Protein 2I6D (pdb70)

Radius of gyration: 20.04 Å; Cα contacts (8 Å, |Δi|>4): 460; chains: 1; bounding box: 50×53×46 Å

Secondary structure (DSSP, 8-state):
---HHHHHHHHHTTSHHHHHHHTEEE--SHHHHH--TTS-B--EEE---TTSPPPTT---EEE-TT--GGGT--SSS-----EEEPP--PPP---SEEEEEES---HHHHHHHHHHHHHHT--EEEE-TT---TTSHHHHHT--GGGT-EEEE-S-HHHHHHHHHHTT--EEEEEEEEEETTTS----TTS-EEEEEEBTTTBS-HHHHTT-SEEEE----SS------HHHHHHHHHHHHHHT-

InterPro domains:
  IPR001537 tRNA/rRNA methyltransferase, SpoU type [PF00588] (101-247)
  IPR029026 tRNA (guanine-N1-)-methyltransferase, N-terminal [G3DSA:3.40.1280.10] (94-254)
  IPR029028 Alpha/beta knot methyltransferases [SSF75217] (99-253)
  IPR029064 Ribosomal protein eL30-like superfamily [G3DSA:3.30.1330.30] (1-93)
  IPR029064 Ribosomal protein eL30-like superfamily [SSF55315] (5-91)
  IPR051259 Ribosomal RNA Methyltransferase [PTHR43191] (10-252)
  IPR053888 MRM3-like, substrate binding domain [PF22435] (5-86)

Structure (mmCIF, N/CA/C/O backbone):
data_2I6D
#
_entry.id   2I6D
#
_cell.length_a   41.921
_cell.length_b   107.119
_cell.length_c   120.352
_cell.angle_alpha   90.00
_cell.angle_beta   90.00
_cell.angle_gamma   90.00
#
_symmetry.space_group_name_H-M   'C 2 2 21'
#
loop_
_entity.id
_entity.type
_entity.pdbx_description
1 polymer 'RNA methyltransferase, TrmH family'
2 non-polymer 'ACETIC ACID'
3 water water
#
loop_
_atom_site.group_PDB
_atom_site.id
_atom_site.type_symbol
_atom_site.label_atom_id
_atom_site.label_alt_id
_atom_site.label_comp_id
_atom_site.label_asym_id
_atom_site.label_entity_id
_atom_site.label_seq_id
_atom_site.pdbx_PDB_ins_code
_atom_site.Cartn_x
_atom_site.Cartn_y
_atom_site.Cartn_z
_atom_site.occupancy
_atom_site.B_iso_or_equiv
_atom_site.auth_seq_id
_atom_site.auth_comp_id
_atom_site.auth_asym_id
_atom_site.auth_atom_id
_atom_site.pdbx_PDB_model_num
ATOM 1 N N . ALA A 1 3 ? -5.053 32.900 51.715 1.00 50.36 0 ALA A N 1
ATOM 2 C CA . ALA A 1 3 ? -5.373 33.874 50.624 1.00 50.33 0 ALA A CA 1
ATOM 3 C C . ALA A 1 3 ? -4.156 34.703 50.192 1.00 50.34 0 ALA A C 1
ATOM 4 O O . ALA A 1 3 ? -4.091 35.156 49.040 1.00 51.03 0 ALA A O 1
ATOM 14 N N . LEU A 1 5 ? 0.272 34.551 50.997 1.00 41.22 2 LEU A N 1
ATOM 15 C CA . LEU A 1 5 ? 1.491 34.178 51.718 1.00 37.51 2 LEU A CA 1
ATOM 16 C C . LEU A 1 5 ? 2.129 35.400 52.363 1.00 35.95 2 LEU A C 1
ATOM 17 O O . LEU A 1 5 ? 2.224 36.441 51.733 1.00 35.03 2 LEU A O 1
ATOM 22 N N . SER A 1 6 ? 2.601 35.264 53.594 1.00 33.78 3 SER A N 1
ATOM 23 C CA . SER A 1 6 ? 3.293 36.372 54.253 1.00 32.42 3 SER A CA 1
ATOM 24 C C . SER A 1 6 ? 4.678 36.527 53.644 1.00 31.51 3 SER A C 1
ATOM 25 O O . SER A 1 6 ? 5.163 35.631 52.957 1.00 30.71 3 SER A O 1
ATOM 28 N N . ALA A 1 7 ? 5.315 37.661 53.905 1.00 30.60 4 ALA A N 1
ATOM 29 C CA . ALA A 1 7 ? 6.679 37.888 53.440 1.00 30.40 4 ALA A CA 1
ATOM 30 C C . ALA A 1 7 ? 7.622 36.829 54.003 1.00 30.41 4 ALA A C 1
ATOM 31 O O . ALA A 1 7 ? 8.506 36.354 53.303 1.00 30.29 4 ALA A O 1
ATOM 33 N N . ASN A 1 8 ? 7.423 36.461 55.270 1.00 30.45 5 ASN A N 1
ATOM 34 C CA . ASN A 1 8 ? 8.225 35.407 55.884 1.00 31.34 5 ASN A CA 1
ATOM 35 C C . ASN A 1 8 ? 8.067 34.058 55.184 1.00 30.59 5 ASN A C 1
ATOM 36 O O . ASN A 1 8 ? 9.038 33.344 54.958 1.00 31.36 5 ASN A O 1
ATOM 41 N N . GLN A 1 9 ? 6.842 33.717 54.813 1.00 30.22 6 GLN A N 1
ATOM 42 C CA . GLN A 1 9 ? 6.593 32.440 54.160 1.00 29.49 6 GLN A CA 1
ATOM 43 C C . GLN A 1 9 ? 7.268 32.366 52.794 1.00 28.48 6 GLN A C 1
ATOM 44 O O . GLN A 1 9 ? 7.875 31.359 52.441 1.00 27.51 6 GLN A O 1
ATOM 50 N N . ILE A 1 10 ? 7.175 33.455 52.037 1.00 27.98 7 ILE A N 1
ATOM 51 C CA . ILE A 1 10 ? 7.819 33.556 50.735 1.00 27.66 7 ILE A CA 1
ATOM 52 C C . ILE A 1 10 ? 9.348 33.442 50.876 1.00 27.12 7 ILE A C 1
ATOM 53 O O . ILE A 1 10 ? 9.989 32.694 50.155 1.00 27.09 7 ILE A O 1
ATOM 58 N N . LYS A 1 11 ? 9.918 34.156 51.836 1.00 27.97 8 LYS A N 1
ATOM 59 C CA . LYS A 1 11 ? 11.352 34.074 52.103 1.00 28.59 8 LYS A CA 1
ATOM 60 C C . LYS A 1 11 ? 11.771 32.634 52.445 1.00 28.23 8 LYS A C 1
ATOM 61 O O . LYS A 1 11 ? 12.723 32.086 51.870 1.00 27.76 8 LYS A O 1
ATOM 67 N N . PHE A 1 12 ? 11.021 32.004 53.343 1.00 28.13 9 PHE A N 1
ATOM 68 C CA . PHE A 1 12 ? 11.262 30.611 53.704 1.00 27.70 9 PHE A CA 1
ATOM 69 C C . PHE A 1 12 ? 11.220 29.668 52.497 1.00 28.15 9 PHE A C 1
ATOM 70 O O . PHE A 1 12 ? 12.167 28.913 52.273 1.00 27.55 9 PHE A O 1
ATOM 78 N N . LEU A 1 13 ? 10.119 29.708 51.739 1.00 27.05 10 LEU A N 1
ATOM 79 C CA . LEU A 1 13 ? 9.973 28.895 50.528 1.00 28.26 10 LEU A CA 1
ATOM 80 C C . LEU A 1 13 ? 11.144 29.084 49.544 1.00 28.30 10 LEU A C 1
ATOM 81 O O . LEU A 1 13 ? 11.699 28.099 48.999 1.00 28.14 10 LEU A O 1
ATOM 86 N N . ARG A 1 14 ? 11.522 30.337 49.317 1.00 27.85 11 ARG A N 1
ATOM 87 C CA . ARG A 1 14 ? 12.605 30.639 48.348 1.00 27.80 11 ARG A CA 1
ATOM 88 C C . ARG A 1 14 ? 13.974 30.150 48.834 1.00 27.21 11 ARG A C 1
ATOM 89 O O . ARG A 1 14 ? 14.810 29.763 48.040 1.00 26.35 11 ARG A O 1
ATOM 97 N N . SER A 1 15 ? 14.185 30.162 50.150 1.00 27.16 12 SER A N 1
ATOM 98 C CA . SER A 1 15 ? 15.469 29.792 50.735 1.00 26.78 12 SER A CA 1
ATOM 99 C C . SER A 1 15 ? 15.798 28.317 50.470 1.00 26.76 12 SER A C 1
ATOM 100 O O . SER A 1 15 ? 16.970 27.938 50.443 1.00 25.93 12 SER A O 1
ATOM 103 N N . LEU A 1 16 ? 14.778 27.486 50.242 1.00 26.92 13 LEU A N 1
ATOM 104 C CA . LEU A 1 16 ? 15.016 26.037 50.163 1.00 27.25 13 LEU A CA 1
ATOM 105 C C . LEU A 1 16 ? 15.671 25.581 48.853 1.00 27.78 13 LEU A C 1
ATOM 106 O O . LEU A 1 16 ? 16.086 24.414 48.716 1.00 28.12 13 LEU A O 1
ATOM 111 N N . ARG A 1 17 ? 15.790 26.497 47.903 1.00 28.20 14 ARG A N 1
ATOM 112 C CA . ARG A 1 17 ? 16.578 26.223 46.717 1.00 28.72 14 ARG A CA 1
ATOM 113 C C . ARG A 1 17 ? 18.105 26.179 47.007 1.00 29.45 14 ARG A C 1
ATOM 114 O O . ARG A 1 17 ? 18.883 25.735 46.157 1.00 29.72 14 ARG A O 1
ATOM 122 N N . GLU A 1 18 ? 18.514 26.645 48.189 1.00 29.00 15 GLU A N 1
ATOM 123 C CA . GLU A 1 18 ? 19.925 26.626 48.593 1.00 30.49 15 GLU A CA 1
ATOM 124 C C . GLU A 1 18 ? 20.176 25.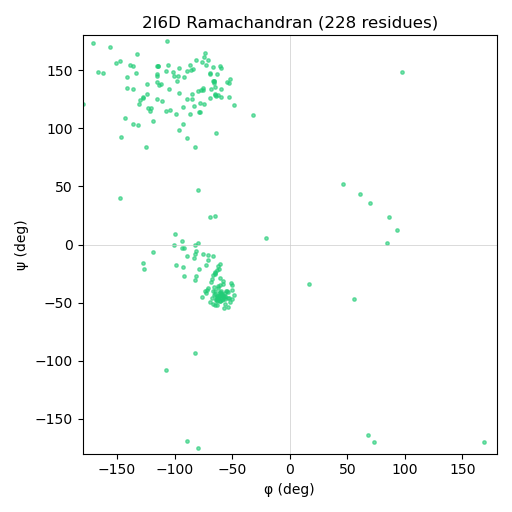523 49.606 1.00 29.95 15 GLU A C 1
ATOM 125 O O . GLU A 1 18 ? 19.427 25.395 50.585 1.00 30.41 15 GLU A O 1
ATOM 131 N N . ARG A 1 19 ? 21.242 24.752 49.403 1.00 29.64 16 ARG A N 1
ATOM 132 C CA . ARG A 1 19 ? 21.585 23.669 50.326 1.00 29.35 16 ARG A CA 1
ATOM 133 C C . ARG A 1 19 ? 21.726 24.172 51.774 1.00 28.90 16 ARG A C 1
ATOM 134 O O . ARG A 1 19 ? 21.304 23.505 52.729 1.00 28.63 16 ARG A O 1
ATOM 142 N N . LYS A 1 20 ? 22.326 25.350 51.916 1.00 28.20 17 LYS A N 1
ATOM 143 C CA . LYS A 1 20 ? 22.542 25.973 53.217 1.00 27.78 17 LYS A CA 1
ATOM 144 C C . LYS A 1 20 ? 21.245 26.005 54.026 1.00 27.65 17 LYS A C 1
ATOM 145 O O . LYS A 1 20 ? 21.229 25.642 55.210 1.00 27.13 17 LYS A O 1
ATOM 151 N N . TYR A 1 21 ? 20.158 26.423 53.382 1.00 27.00 18 TYR A N 1
ATOM 152 C CA . TYR A 1 21 ? 18.894 26.569 54.073 1.00 27.47 18 TYR A CA 1
ATOM 153 C C . TYR A 1 21 ? 18.112 25.271 54.224 1.00 27.99 18 TYR A C 1
ATOM 154 O O . TYR A 1 21 ? 17.403 25.096 55.222 1.00 27.75 18 TYR A O 1
ATOM 163 N N . ARG A 1 22 ? 18.272 24.348 53.274 1.00 27.98 19 ARG A N 1
ATOM 164 C CA . ARG A 1 22 ? 17.688 23.018 53.429 1.00 29.02 19 ARG A CA 1
ATOM 165 C C . ARG A 1 22 ? 18.258 22.377 54.679 1.00 30.15 19 ARG A C 1
ATOM 166 O O . ARG A 1 22 ? 17.511 21.784 55.449 1.00 30.90 19 ARG A O 1
ATOM 174 N N . LEU A 1 23 ? 19.567 22.547 54.893 1.00 30.17 20 LEU A N 1
ATOM 175 C CA . LEU A 1 23 ? 20.246 21.998 56.060 1.00 31.09 20 LEU A CA 1
ATOM 176 C C . LEU A 1 23 ? 19.800 22.675 57.350 1.00 31.18 20 LEU A C 1
ATOM 177 O O . LEU A 1 23 ? 19.520 21.999 58.345 1.00 31.37 20 LEU A O 1
ATOM 182 N N . ARG A 1 24 ? 19.731 24.004 57.330 1.00 30.54 21 ARG A N 1
ATOM 183 C CA . ARG A 1 24 ? 19.402 24.766 58.537 1.00 30.57 21 ARG A CA 1
ATOM 184 C C . ARG A 1 24 ? 17.962 24.485 58.971 1.00 30.45 21 ARG A C 1
ATOM 185 O O . ARG A 1 24 ? 17.672 24.351 60.172 1.00 29.29 21 ARG A O 1
ATOM 193 N N . GLU A 1 25 ? 17.080 24.393 57.973 1.00 29.40 22 GLU A N 1
ATOM 194 C CA . GLU A 1 25 ? 15.656 24.161 58.195 1.00 30.36 22 GLU A CA 1
ATOM 195 C C . GLU A 1 25 ? 15.291 22.688 58.250 1.00 30.01 22 GLU A C 1
ATOM 196 O O . GLU A 1 25 ? 14.153 22.347 58.591 1.00 30.52 22 GLU A O 1
ATOM 202 N N . GLN A 1 26 ? 16.245 21.823 57.897 1.00 29.76 23 GLN A N 1
ATOM 203 C CA . GLN A 1 26 ? 15.992 20.390 57.743 1.00 29.70 23 GLN A CA 1
ATOM 204 C C . GLN A 1 26 ? 14.721 20.199 56.926 1.00 29.85 23 GLN A C 1
ATOM 205 O O . GLN A 1 26 ? 13.795 19.497 57.343 1.00 29.76 23 GLN A O 1
ATOM 211 N N . ALA A 1 27 ? 14.683 20.855 55.764 1.00 29.33 24 ALA A N 1
ATOM 212 C CA . ALA A 1 27 ? 13.500 20.852 54.911 1.00 29.22 24 ALA A CA 1
ATOM 213 C C . ALA A 1 27 ? 13.868 20.917 53.419 1.00 28.98 24 ALA A C 1
ATOM 214 O O . ALA A 1 27 ? 14.960 21.361 53.051 1.00 28.26 24 ALA A O 1
ATOM 216 N N . PHE A 1 28 ? 12.954 20.477 52.562 1.00 28.74 25 PHE A N 1
ATOM 217 C CA . PHE A 1 28 ? 13.153 20.623 51.120 1.00 28.28 25 PHE A CA 1
ATOM 218 C C . PHE A 1 28 ? 11.796 20.737 50.466 1.00 28.62 25 PHE A C 1
ATOM 219 O O . PHE A 1 28 ? 10.781 20.272 51.029 1.00 29.53 25 PHE A O 1
ATOM 227 N N . ALA A 1 29 ? 11.753 21.352 49.287 1.00 27.85 26 ALA A N 1
ATOM 228 C CA . ALA A 1 29 ? 10.500 21.552 48.593 1.00 28.32 26 ALA A CA 1
ATOM 229 C C . ALA A 1 29 ? 10.348 20.602 47.397 1.00 28.89 26 ALA A C 1
ATOM 230 O O . ALA A 1 29 ? 11.339 20.163 46.771 1.00 29.42 26 ALA A O 1
ATOM 232 N N . VAL A 1 30 ? 9.096 20.347 47.067 1.00 28.44 27 VAL A N 1
ATOM 233 C CA . VAL A 1 30 ? 8.678 19.519 45.935 1.00 27.73 27 VAL A CA 1
ATOM 234 C C . VAL A 1 30 ? 7.537 20.256 45.262 1.00 28.14 27 VAL A C 1
ATOM 235 O O . VAL A 1 30 ? 6.609 20.765 45.945 1.00 29.29 27 VAL A O 1
ATOM 239 N N . GLU A 1 31 ? 7.602 20.331 43.941 1.00 27.42 28 GLU A N 1
ATOM 240 C CA . GLU A 1 31 ? 6.602 21.058 43.155 1.00 27.67 28 GLU A CA 1
ATOM 241 C C . GLU A 1 31 ? 5.764 20.183 42.225 1.00 26.92 28 GLU A C 1
ATOM 242 O O . GLU A 1 31 ? 6.251 19.237 41.582 1.00 26.47 28 GLU A O 1
ATOM 248 N N . GLY A 1 32 ? 4.482 20.512 42.178 1.00 26.17 29 GLY A N 1
ATOM 249 C CA . GLY A 1 32 ? 3.578 19.932 41.213 1.00 25.34 29 GLY A CA 1
ATOM 250 C C . GLY A 1 32 ? 2.777 18.774 41.770 1.00 25.77 29 GLY A C 1
ATOM 251 O O . GLY A 1 32 ? 3.255 18.061 42.627 1.00 26.05 29 GLY A O 1
ATOM 252 N N . PRO A 1 33 ? 1.547 18.580 41.276 1.00 25.71 30 PRO A N 1
ATOM 253 C CA . PRO A 1 33 ? 0.678 17.544 41.835 1.00 26.14 30 PRO A CA 1
ATOM 254 C C . PRO A 1 33 ? 1.223 16.118 41.748 1.00 26.67 30 PRO A C 1
ATOM 255 O O . PRO A 1 33 ? 0.926 15.311 42.620 1.00 26.40 30 PRO A O 1
ATOM 259 N N . LYS A 1 34 ? 1.949 15.792 40.682 1.00 27.00 31 LYS A N 1
ATOM 260 C CA . LYS A 1 34 ? 2.374 14.398 40.476 1.00 27.56 31 LYS A CA 1
ATOM 261 C C . LYS A 1 34 ? 3.372 14.003 41.572 1.00 26.63 31 LYS A C 1
ATOM 262 O O . LYS A 1 34 ? 3.206 12.986 42.267 1.00 26.42 31 LYS A O 1
ATOM 268 N N . LEU A 1 35 ? 4.393 14.834 41.752 1.00 25.78 32 LEU A N 1
ATOM 269 C CA . LEU A 1 35 ? 5.419 14.536 42.696 1.00 26.40 32 LEU A CA 1
ATOM 270 C C . LEU A 1 35 ? 4.929 14.724 44.128 1.00 26.38 32 LEU A C 1
ATOM 271 O O . LEU A 1 35 ? 5.246 13.899 44.985 1.00 26.34 32 LEU A O 1
ATOM 276 N N . VAL A 1 36 ? 4.146 15.772 44.385 1.00 27.06 33 VAL A N 1
ATOM 277 C CA . VAL A 1 36 ? 3.668 16.015 45.745 1.00 27.05 33 VAL A CA 1
ATOM 278 C C . VAL A 1 36 ? 2.754 14.867 46.173 1.00 27.88 33 VAL A C 1
ATOM 279 O O . VAL A 1 36 ? 2.938 14.302 47.255 1.00 27.12 33 VAL A O 1
ATOM 283 N N . GLY A 1 37 ? 1.812 14.491 45.303 1.00 27.81 34 GLY A N 1
ATOM 284 C CA . GLY A 1 37 ? 0.887 13.385 45.574 1.00 28.77 34 GLY A CA 1
ATOM 285 C C . GLY A 1 37 ? 1.617 12.091 45.884 1.00 29.42 34 GLY A C 1
ATOM 286 O O . GLY A 1 37 ? 1.328 11.402 46.869 1.00 30.01 34 GLY A O 1
ATOM 287 N N . GLU A 1 38 ? 2.611 11.763 45.079 1.00 29.47 35 GLU A N 1
ATOM 288 C CA . GLU A 1 38 ? 3.323 10.534 45.336 1.00 30.02 35 GLU A CA 1
ATOM 289 C C . GLU A 1 38 ? 4.180 10.523 46.590 1.00 29.96 35 GLU A C 1
ATOM 290 O O . GLU A 1 38 ? 4.344 9.456 47.212 1.00 29.85 35 GLU A O 1
ATOM 312 N N . LEU A 1 40 ? 3.802 12.548 49.440 1.00 28.20 37 LEU A N 1
ATOM 313 C CA . LEU A 1 40 ? 3.076 12.824 50.705 1.00 29.32 37 LEU A CA 1
ATOM 314 C C . LEU A 1 40 ? 3.034 11.669 51.714 1.00 28.78 37 LEU A C 1
ATOM 315 O O . LEU A 1 40 ? 3.241 11.892 52.903 1.00 29.26 37 LEU A O 1
ATOM 320 N N . PRO A 1 41 ? 2.711 10.440 51.262 1.00 29.21 38 PRO A N 1
ATOM 321 C CA . PRO A 1 41 ? 2.651 9.326 52.223 1.00 29.34 38 PRO A CA 1
ATOM 322 C C . PRO A 1 41 ? 3.993 8.943 52.838 1.00 29.86 38 PRO A C 1
ATOM 323 O O . PRO A 1 41 ? 4.033 8.138 53.785 1.00 31.13 38 PRO A O 1
ATOM 327 N N . PHE A 1 42 ? 5.089 9.479 52.320 1.00 29.64 39 PHE A N 1
ATOM 328 C CA . PHE A 1 42 ? 6.419 8.976 52.717 1.00 29.53 39 PHE A CA 1
ATOM 329 C C . PHE A 1 42 ? 7.328 10.003 53.402 1.00 29.94 39 PHE A C 1
ATOM 330 O O . PHE A 1 42 ? 8.450 9.677 53.835 1.00 29.67 39 PHE A O 1
ATOM 338 N N . TYR A 1 43 ? 6.870 11.242 53.447 1.00 29.39 40 TYR A N 1
ATOM 339 C CA . TYR A 1 43 ? 7.643 12.364 53.972 1.00 29.89 40 TYR A CA 1
ATOM 340 C C . TYR A 1 43 ? 6.730 13.176 54.835 1.00 29.94 40 TYR A C 1
ATOM 341 O O . TYR A 1 43 ? 5.522 13.165 54.631 1.00 29.82 40 TYR A O 1
ATOM 350 N N . ARG A 1 44 ? 7.323 13.867 55.801 1.00 29.48 41 ARG A N 1
ATOM 351 C CA . ARG A 1 44 ? 6.568 14.655 56.751 1.00 30.38 41 ARG A CA 1
ATOM 352 C C . ARG A 1 44 ? 6.352 16.027 56.145 1.00 29.76 41 ARG A C 1
ATOM 353 O O . ARG A 1 44 ? 7.296 16.791 55.998 1.00 30.10 41 ARG A O 1
ATOM 361 N N . CYS A 1 45 ? 5.106 16.346 55.827 1.00 29.49 42 CYS A N 1
ATOM 362 C CA . CYS A 1 45 ? 4.796 17.634 55.214 1.00 30.05 42 CYS A CA 1
ATOM 363 C C . CYS A 1 45 ? 4.614 18.748 56.272 1.00 30.51 42 CYS A C 1
ATOM 364 O O . CYS A 1 45 ? 3.822 18.606 57.204 1.00 30.24 42 CYS A O 1
ATOM 367 N N . ARG A 1 46 ? 5.374 19.830 56.105 1.00 30.76 43 ARG A N 1
ATOM 368 C CA A ARG A 1 46 ? 5.418 21.006 56.978 0.50 32.26 43 ARG A CA 1
ATOM 369 C CA B ARG A 1 46 ? 5.291 20.970 57.028 0.50 31.37 43 ARG A CA 1
ATOM 370 C C . ARG A 1 46 ? 4.475 22.105 56.457 1.00 32.11 43 ARG A C 1
ATOM 371 O O . ARG A 1 46 ? 3.868 22.860 57.215 1.00 31.85 43 ARG A O 1
ATOM 394 N N . LEU A 1 48 ? 2.045 23.241 52.703 1.00 30.30 45 LEU A N 1
ATOM 395 C CA . LEU A 1 48 ? 1.477 22.889 51.400 1.00 28.79 45 LEU A CA 1
ATOM 396 C C . LEU A 1 48 ? 0.761 24.124 50.876 1.00 28.63 45 LEU A C 1
ATOM 397 O O . LEU A 1 48 ? -0.141 24.646 51.514 1.00 28.22 45 LEU A O 1
ATOM 402 N N . VAL A 1 49 ? 1.185 24.598 49.715 1.00 28.59 46 VAL A N 1
ATOM 403 C CA . VAL A 1 49 ? 0.712 25.877 49.170 1.00 29.47 46 VAL A CA 1
ATOM 404 C C . VAL A 1 49 ? 0.227 25.573 47.756 1.00 29.21 46 VAL A C 1
ATOM 405 O O . VAL A 1 49 ? 0.952 24.952 46.967 1.00 28.43 46 VAL A O 1
ATOM 409 N N . GLY A 1 50 ? -1.004 25.941 47.446 1.00 28.44 47 GLY A N 1
ATOM 410 C CA . GLY A 1 50 ? -1.496 25.665 46.113 1.00 28.04 47 GLY A CA 1
ATOM 411 C C . GLY A 1 50 ? -2.821 26.336 45.851 1.00 28.11 47 GLY A C 1
ATOM 412 O O . GLY A 1 50 ? -3.420 26.912 46.748 1.00 27.85 47 GLY A O 1
ATOM 413 N N . THR A 1 51 ? -3.284 26.241 44.611 1.00 27.20 48 THR A N 1
ATOM 414 C CA . THR A 1 51 ? -4.614 26.707 44.272 1.00 27.09 48 THR A CA 1
ATOM 415 C C . THR A 1 51 ? -5.616 25.689 44.786 1.00 27.45 48 THR A C 1
ATOM 416 O O . THR A 1 51 ? -5.272 24.515 44.970 1.00 27.80 48 THR A O 1
ATOM 420 N N . ALA A 1 52 ? -6.855 26.137 45.007 1.00 27.19 49 ALA A N 1
ATOM 421 C CA . ALA A 1 52 ? -7.937 25.265 45.477 1.00 26.94 49 ALA A CA 1
ATOM 422 C C . ALA A 1 52 ? -8.039 23.966 44.679 1.00 27.54 49 ALA A C 1
ATOM 423 O O . ALA A 1 52 ? -8.206 22.886 45.268 1.00 27.14 49 ALA A O 1
ATOM 425 N N . ALA A 1 53 ? -7.931 24.059 43.350 1.00 27.70 50 ALA A N 1
ATOM 426 C CA . ALA A 1 53 ? -8.080 22.875 42.481 1.00 28.54 50 ALA A CA 1
ATOM 427 C C . ALA A 1 53 ? -6.962 21.858 42.737 1.00 28.69 50 ALA A C 1
ATOM 428 O O . ALA A 1 53 ? -7.184 20.648 42.661 1.00 28.31 50 ALA A O 1
ATOM 438 N N . LEU A 1 55 ? -5.218 21.690 45.771 1.00 28.46 52 LEU A N 1
ATOM 439 C CA . LEU A 1 55 ? -5.316 21.202 47.149 1.00 28.57 52 LEU A CA 1
ATOM 440 C C . LEU A 1 55 ? -6.426 20.151 47.341 1.00 28.81 52 LEU A C 1
ATOM 441 O O . LEU A 1 55 ? -6.296 19.233 48.151 1.00 28.90 52 LEU A O 1
ATOM 446 N N . ARG A 1 56 ? -7.519 20.289 46.606 1.00 28.79 53 ARG A N 1
ATOM 447 C CA . ARG A 1 56 ? -8.623 19.354 46.764 1.00 29.06 53 ARG A CA 1
ATOM 448 C C . ARG A 1 56 ? -8.233 17.927 46.336 1.00 29.27 53 ARG A C 1
ATOM 449 O O . ARG A 1 56 ? -8.804 16.942 46.828 1.00 27.36 53 ARG A O 1
ATOM 457 N N . ALA A 1 57 ? -7.243 17.833 45.441 1.00 30.13 54 ALA A N 1
ATOM 458 C CA . ALA A 1 57 ? -6.855 16.554 44.848 1.00 31.42 54 ALA A CA 1
ATOM 459 C C . ALA A 1 57 ? -5.901 15.754 45.730 1.00 32.23 54 ALA A C 1
ATOM 460 O O . ALA A 1 57 ? -5.671 14.580 45.472 1.00 31.85 54 ALA A O 1
ATOM 462 N N . VAL A 1 58 ? -5.353 16.375 46.771 1.00 33.14 55 VAL A N 1
ATOM 463 C CA . VAL A 1 58 ? -4.464 15.650 47.681 1.00 34.74 55 VAL A CA 1
ATOM 464 C C . VAL A 1 58 ? -5.086 15.577 49.066 1.00 35.46 55 VAL A C 1
ATOM 465 O O . VAL A 1 58 ? -5.749 16.538 49.499 1.00 35.03 55 VAL A O 1
ATOM 469 N N . SER A 1 59 ? -4.872 14.471 49.779 1.00 36.30 56 SER A N 1
ATOM 470 C CA . SER A 1 59 ? -5.376 14.407 51.151 1.00 38.37 56 SER A CA 1
ATOM 471 C C . SER A 1 59 ? -4.566 15.363 51.987 1.00 39.43 56 SER A C 1
ATOM 472 O O . SER A 1 59 ? -3.334 15.344 51.952 1.00 40.80 56 SER A O 1
ATOM 475 N N . THR A 1 60 ? -5.277 16.252 52.669 1.00 40.01 57 THR A N 1
ATOM 476 C CA . THR A 1 60 ? -4.678 17.287 53.479 1.00 40.71 57 THR A CA 1
ATOM 477 C C . THR A 1 60 ? -3.697 16.635 54.439 1.00 40.66 57 THR A C 1
ATOM 478 O O . THR A 1 60 ? -4.054 15.681 55.140 1.00 40.37 57 THR A O 1
ATOM 482 N N . PRO A 1 61 ? -2.443 17.124 54.451 1.00 40.58 58 PRO A N 1
ATOM 483 C CA . PRO A 1 61 ? -1.426 16.560 55.337 1.00 40.42 58 PRO A CA 1
ATOM 484 C C . PRO A 1 61 ? -1.790 16.826 56.790 1.00 39.95 58 PRO A C 1
ATOM 485 O O . PRO A 1 61 ? -2.307 17.901 57.114 1.00 39.26 58 PRO A O 1
ATOM 489 N N . HIS A 1 62 ? -1.543 15.845 57.647 1.00 39.78 59 HIS A N 1
ATOM 490 C CA A HIS A 1 62 ? -1.792 16.056 59.065 0.50 39.78 59 HIS A CA 1
ATOM 491 C CA B HIS A 1 62 ? -1.726 15.970 59.095 0.50 39.58 59 HIS A CA 1
ATOM 492 C C . HIS A 1 62 ? -0.763 17.031 59.644 1.00 39.35 59 HIS A C 1
ATOM 493 O O . HIS A 1 62 ? 0.459 16.895 59.464 1.00 39.87 59 HIS A O 1
ATOM 506 N N . ASP A 1 63 ? -1.283 18.065 60.298 1.00 38.26 60 ASP A N 1
ATOM 507 C CA . ASP A 1 63 ? -0.435 19.053 60.972 1.00 36.97 60 ASP A CA 1
ATOM 508 C C . ASP A 1 63 ? 0.529 19.821 60.060 1.00 35.85 60 ASP A C 1
ATOM 509 O O . ASP A 1 63 ? 1.694 20.018 60.395 1.00 35.26 60 ASP A O 1
ATOM 514 N N . ALA A 1 64 ? 0.041 20.256 58.906 1.00 34.99 61 ALA A N 1
ATOM 515 C CA . ALA A 1 64 ? 0.833 21.114 58.042 1.00 34.26 61 ALA A CA 1
ATOM 516 C C . ALA A 1 64 ? 0.179 22.483 57.941 1.00 33.86 61 ALA A C 1
ATOM 517 O O . ALA A 1 64 ? -1.024 22.621 58.134 1.00 33.99 61 ALA A O 1
ATOM 519 N N . GLU A 1 65 ? 0.981 23.497 57.665 1.00 33.24 62 GLU A N 1
ATOM 520 C CA . GLU A 1 65 ? 0.436 24.772 57.247 1.00 33.49 62 GLU A CA 1
ATOM 521 C C . GLU A 1 65 ? 0.023 24.717 55.765 1.00 32.20 62 GLU A C 1
ATOM 522 O O . GLU A 1 65 ? 0.870 24.567 54.869 1.00 32.26 62 GLU A O 1
ATOM 528 N N . VAL A 1 66 ? -1.281 24.834 55.530 1.00 30.91 63 VAL A N 1
ATOM 529 C CA . VAL A 1 66 ? -1.853 24.743 54.201 1.00 30.26 63 VAL A CA 1
ATOM 530 C C . VAL A 1 66 ? -2.367 26.113 53.788 1.00 29.57 63 VAL A C 1
ATOM 531 O O . VAL A 1 66 ? -3.164 26.728 54.513 1.00 28.64 63 VAL A O 1
ATOM 535 N N . VAL A 1 67 ? -1.884 26.615 52.654 1.00 28.26 64 VAL A N 1
ATOM 536 C CA . VAL A 1 67 ? -2.271 27.964 52.202 1.00 28.49 64 VAL A CA 1
ATOM 537 C C . VAL A 1 67 ? -2.923 27.803 50.858 1.00 28.17 64 VAL A C 1
ATOM 538 O O . VAL A 1 67 ? -2.281 27.329 49.934 1.00 27.54 64 VAL A O 1
ATOM 542 N N . GLU A 1 68 ? -4.196 28.168 50.748 1.00 27.94 65 GLU A N 1
ATOM 543 C CA . GLU A 1 68 ? -4.857 28.140 49.452 1.00 29.35 65 GLU A CA 1
ATOM 544 C C . GLU A 1 68 ? -4.631 29.489 48.792 1.00 29.36 65 GLU A C 1
ATOM 545 O O . GLU A 1 68 ? -4.968 30.521 49.371 1.00 29.68 65 GLU A O 1
ATOM 551 N N . LEU A 1 69 ? -4.082 29.467 47.580 1.00 29.60 66 LEU A N 1
ATOM 552 C CA . LEU A 1 69 ? -3.760 30.684 46.846 1.00 30.16 66 LEU A CA 1
ATOM 553 C C . LEU A 1 69 ? -4.713 30.917 45.675 1.00 29.61 66 LEU A C 1
ATOM 554 O O . LEU A 1 69 ? -5.200 29.954 45.073 1.00 29.71 66 LEU A O 1
ATOM 559 N N . PRO A 1 70 ? -4.963 32.188 45.321 1.00 29.36 67 PRO A N 1
ATOM 560 C CA . PRO A 1 70 ? -5.883 32.414 44.211 1.00 29.10 67 PRO A CA 1
ATOM 561 C C . PRO A 1 70 ? -5.235 31.999 42.904 1.00 29.22 67 PRO A C 1
ATOM 562 O O . PRO A 1 70 ? -4.004 31.927 42.814 1.00 28.44 67 PRO A O 1
ATOM 566 N N . GLU A 1 71 ? -6.072 31.741 41.909 1.00 29.21 68 GLU A N 1
ATOM 567 C CA . GLU A 1 71 ? -5.656 31.478 40.531 1.00 30.13 68 GLU A CA 1
ATOM 568 C C . GLU A 1 71 ? -4.677 32.549 40.020 1.00 29.09 68 GLU A C 1
ATOM 569 O O . GLU A 1 71 ? -3.734 32.237 39.286 1.00 29.24 68 GLU A O 1
ATOM 575 N N . SER A 1 72 ? -4.877 33.792 40.455 1.00 27.24 69 SER A N 1
ATOM 576 C CA . SER A 1 72 ? -4.019 34.906 40.037 1.00 26.80 69 SER A CA 1
ATOM 577 C C . SER A 1 72 ? -2.608 34.925 40.633 1.00 26.99 69 SER A C 1
ATOM 578 O O . SER A 1 72 ? -1.749 35.654 40.133 1.00 27.08 69 SER A O 1
ATOM 581 N N . PHE A 1 73 ? -2.381 34.186 41.718 1.00 27.05 70 PHE A N 1
ATOM 582 C CA . PHE A 1 73 ? -1.060 34.168 42.352 1.00 27.20 70 PHE A CA 1
ATOM 583 C C . PHE A 1 73 ? -0.009 33.679 41.354 1.00 26.84 70 PHE A C 1
ATOM 584 O O . PHE A 1 73 ? -0.218 32.690 40.672 1.00 27.20 70 PHE A O 1
ATOM 592 N N . ASP A 1 74 ? 1.118 34.384 41.289 1.00 26.17 71 ASP A N 1
ATOM 593 C CA . ASP A 1 74 ? 2.184 34.028 40.373 1.00 25.57 71 ASP A CA 1
ATOM 594 C C . ASP A 1 74 ? 3.203 33.108 41.038 1.00 24.88 71 ASP A C 1
ATOM 595 O O . ASP A 1 74 ? 4.060 33.561 41.799 1.00 23.86 71 ASP A O 1
ATOM 600 N N . PHE A 1 75 ? 3.144 31.825 40.708 1.00 25.60 72 PHE A N 1
ATOM 601 C CA . PHE A 1 75 ? 4.056 30.855 41.329 1.00 25.57 72 PHE A CA 1
ATOM 602 C C . PHE A 1 75 ? 5.535 31.097 41.060 1.00 25.19 72 PHE A C 1
ATOM 603 O O . PHE A 1 75 ? 6.371 30.583 41.805 1.00 25.60 72 PHE A O 1
ATOM 611 N N . LYS A 1 76 ? 5.871 31.884 40.033 1.00 24.62 73 LYS A N 1
ATOM 612 C CA . LYS A 1 76 ? 7.272 32.282 39.829 1.00 24.81 73 LYS A CA 1
ATOM 613 C C . LYS A 1 76 ? 7.809 33.058 41.026 1.00 24.81 73 LYS A C 1
ATOM 614 O O . LYS A 1 76 ? 9.026 33.221 41.162 1.00 25.09 73 LYS A O 1
ATOM 620 N N . ARG A 1 77 ? 6.910 33.552 41.887 1.00 24.48 74 ARG A N 1
ATOM 621 C CA . ARG A 1 77 ? 7.343 34.264 43.091 1.00 24.68 74 ARG A CA 1
ATOM 622 C C . ARG A 1 77 ? 8.059 33.331 44.061 1.00 25.09 74 ARG A C 1
ATOM 623 O O . ARG A 1 77 ? 8.925 33.772 44.827 1.00 24.61 74 ARG A O 1
ATOM 631 N N . ILE A 1 78 ? 7.730 32.038 43.982 1.00 25.76 75 ILE A N 1
ATOM 632 C CA . ILE A 1 78 ? 8.254 31.041 44.928 1.00 25.99 75 ILE A CA 1
ATOM 633 C C . ILE A 1 78 ? 8.928 29.812 44.277 1.00 26.42 75 ILE A C 1
ATOM 634 O O . ILE A 1 78 ? 9.738 29.126 44.921 1.00 26.37 75 ILE A O 1
ATOM 639 N N . SER A 1 79 ? 8.612 29.543 43.014 1.00 25.42 76 SER A N 1
ATOM 640 C CA . SER A 1 79 ? 9.125 28.346 42.340 1.00 26.58 76 SER A CA 1
ATOM 641 C C . SER A 1 79 ? 10.543 28.461 41.787 1.00 27.09 76 SER A C 1
ATOM 642 O O . SER A 1 79 ? 11.049 29.549 41.521 1.00 26.37 76 SER A O 1
ATOM 645 N N . THR A 1 80 ? 11.166 27.300 41.589 1.00 27.97 77 THR A N 1
ATOM 646 C CA . THR A 1 80 ? 12.478 27.211 40.995 1.00 28.88 77 THR A CA 1
ATOM 647 C C . THR A 1 80 ? 12.354 26.823 39.533 1.00 28.92 77 THR A C 1
ATOM 648 O O . THR A 1 80 ? 13.366 26.694 38.851 1.00 29.21 77 THR A O 1
ATOM 652 N N . GLN A 1 81 ? 11.124 26.633 39.060 1.00 28.32 78 GLN A N 1
ATOM 653 C CA . GLN A 1 81 ? 10.890 26.006 37.757 1.00 28.60 78 GLN A CA 1
ATOM 654 C C . GLN A 1 81 ? 10.585 27.042 36.699 1.00 29.09 78 GLN A C 1
ATOM 655 O O . GLN A 1 81 ? 9.963 28.055 36.984 1.00 29.21 78 GLN A O 1
ATOM 661 N N . THR A 1 82 ? 11.031 26.801 35.473 1.00 29.50 79 THR A N 1
ATOM 662 C CA . THR A 1 82 ? 10.793 27.775 34.397 1.00 30.34 79 THR A CA 1
ATOM 663 C C . THR A 1 82 ? 9.292 27.966 34.131 1.00 30.20 79 THR A C 1
ATOM 664 O O . THR A 1 82 ? 8.837 29.085 33.914 1.00 30.43 79 THR A O 1
ATOM 668 N N . THR A 1 83 ? 8.523 26.882 34.224 1.00 30.68 80 THR A N 1
ATOM 669 C CA . THR A 1 83 ? 7.057 26.952 34.093 1.00 31.04 80 THR A CA 1
ATOM 670 C C . THR A 1 83 ? 6.372 26.343 35.314 1.00 30.77 80 THR A C 1
ATOM 671 O O . THR A 1 83 ? 5.987 25.166 35.287 1.00 30.44 80 THR A O 1
ATOM 675 N N . PRO A 1 84 ? 6.207 27.142 36.391 1.00 30.53 81 PRO A N 1
ATOM 676 C CA . PRO A 1 84 ? 5.748 26.546 37.643 1.00 30.37 81 PRO A CA 1
ATOM 677 C C . PRO A 1 84 ? 4.354 25.936 37.556 1.00 30.60 81 PRO A C 1
ATOM 678 O O . PRO A 1 84 ? 3.498 26.411 36.799 1.00 30.18 81 PRO A O 1
ATOM 682 N N . GLN A 1 85 ? 4.166 24.864 38.317 1.00 30.15 82 GLN A N 1
ATOM 683 C CA . GLN A 1 85 ? 2.876 24.234 38.560 1.00 30.73 82 GLN A CA 1
ATOM 684 C C . GLN A 1 85 ? 2.330 24.745 39.894 1.00 30.41 82 GLN A C 1
ATOM 685 O O . GLN A 1 85 ? 3.104 24.968 40.835 1.00 32.29 82 GLN A O 1
ATOM 691 N N . PRO A 1 86 ? 1.007 24.905 40.003 1.00 29.97 83 PRO A N 1
ATOM 692 C CA . PRO A 1 86 ? 0.415 25.590 41.160 1.00 29.72 83 PRO A CA 1
ATOM 693 C C . PRO A 1 86 ? 0.267 24.789 42.461 1.00 29.59 83 PRO A C 1
ATOM 694 O O . PRO A 1 86 ? -0.790 24.821 43.087 1.00 29.26 83 PRO A O 1
ATOM 698 N N . LEU A 1 87 ? 1.326 24.079 42.860 1.00 28.42 84 LEU A N 1
ATOM 699 C CA . LEU A 1 87 ? 1.341 23.340 44.101 1.00 28.55 84 LEU A CA 1
ATOM 700 C C . LEU A 1 87 ? 2.809 23.171 44.517 1.00 28.30 84 LEU A C 1
ATOM 701 O O . LEU A 1 87 ? 3.633 22.730 43.724 1.00 27.07 84 LEU A O 1
ATOM 714 N N . ALA A 1 89 ? 5.031 21.832 47.995 1.00 28.15 86 ALA A N 1
ATOM 715 C CA . ALA A 1 89 ? 5.031 21.245 49.343 1.00 27.77 86 ALA A CA 1
ATOM 716 C C . ALA A 1 89 ? 6.391 21.448 49.977 1.00 27.84 86 ALA A C 1
ATOM 717 O O . ALA A 1 89 ? 7.402 21.453 49.289 1.00 28.38 86 ALA A O 1
ATOM 719 N N . VAL A 1 90 ? 6.426 21.587 51.300 1.00 27.70 87 VAL A N 1
ATOM 720 C CA . VAL A 1 90 ? 7.680 21.566 52.007 1.00 26.04 87 VAL A CA 1
ATOM 721 C C . VAL A 1 90 ? 7.634 20.326 52.901 1.00 26.66 87 VAL A C 1
ATOM 722 O O . VAL A 1 90 ? 6.684 20.160 53.681 1.00 26.69 87 VAL A O 1
ATOM 726 N N . PHE A 1 91 ? 8.640 19.467 52.765 1.00 24.85 88 PHE A N 1
ATOM 727 C CA . PHE A 1 91 ? 8.759 18.253 53.571 1.00 25.89 88 PHE A CA 1
ATOM 728 C C . PHE A 1 91 ? 9.977 18.339 54.443 1.00 26.58 88 PHE A C 1
ATOM 729 O O . PHE A 1 91 ? 10.959 19.006 54.082 1.00 26.58 88 PHE A O 1
ATOM 737 N N . ASP A 1 92 ? 9.937 17.632 55.578 1.00 26.46 89 ASP A N 1
ATOM 738 C CA . ASP A 1 92 ? 11.111 17.429 56.387 1.00 26.72 89 ASP A CA 1
ATOM 739 C C . ASP A 1 92 ? 12.144 16.598 55.642 1.00 27.09 89 ASP A C 1
ATOM 740 O O . ASP A 1 92 ? 11.825 15.561 55.035 1.00 26.17 89 ASP A O 1
ATOM 745 N N . LEU A 1 93 ? 13.390 17.044 55.718 1.00 27.80 90 LEU A N 1
ATOM 746 C CA . LEU A 1 93 ? 14.519 16.252 55.289 1.00 29.15 90 LEU A CA 1
ATOM 747 C C . LEU A 1 93 ? 14.574 15.029 56.217 1.00 30.56 90 LEU A C 1
ATOM 748 O O . LEU A 1 93 ? 14.517 15.185 57.439 1.00 30.65 90 LEU A O 1
ATOM 753 N N . PRO A 1 94 ? 14.635 13.808 55.651 1.00 31.55 91 PRO A N 1
ATOM 754 C CA . PRO A 1 94 ? 14.668 12.593 56.452 1.00 32.83 91 PRO A CA 1
ATOM 755 C C . PRO A 1 94 ? 15.801 12.661 57.454 1.00 34.13 91 PRO A C 1
ATOM 756 O O . PRO A 1 94 ? 16.872 13.183 57.140 1.00 33.71 91 PRO A O 1
ATOM 760 N N . ALA A 1 95 ? 15.543 12.181 58.660 1.00 36.27 92 ALA A N 1
ATOM 761 C CA . ALA A 1 95 ? 16.517 12.259 59.718 1.00 38.88 92 ALA A CA 1
ATOM 762 C C . ALA A 1 95 ? 17.684 11.402 59.271 1.00 40.61 92 ALA A C 1
ATOM 763 O O . ALA A 1 95 ? 17.655 10.180 59.450 1.00 41.31 92 ALA A O 1
ATOM 765 N N . GLU A 1 96 ? 18.695 12.054 58.683 1.00 42.11 93 GLU A N 1
ATOM 766 C CA . GLU A 1 96 ? 19.801 11.381 57.970 1.00 43.15 93 GLU A CA 1
ATOM 767 C C . GLU A 1 96 ? 20.200 10.000 58.506 1.00 43.61 93 GLU A C 1
ATOM 768 O O . GLU A 1 96 ? 20.754 9.870 59.602 1.00 43.47 93 GLU A O 1
ATOM 774 N N . PRO A 1 97 ? 19.926 8.957 57.707 1.00 44.62 94 PRO A N 1
ATOM 775 C CA . PRO A 1 97 ? 19.987 7.606 58.242 1.00 44.73 94 PRO A CA 1
ATOM 776 C C . PRO A 1 97 ? 21.379 6.962 58.186 1.00 43.98 94 PRO A C 1
ATOM 777 O O . PRO A 1 97 ? 22.229 7.356 57.377 1.00 44.39 94 PRO A O 1
ATOM 781 N N . GLU A 1 98 ? 21.601 6.012 59.087 1.00 43.07 95 GLU A N 1
ATOM 782 C CA . GLU A 1 98 ? 22.648 5.032 58.912 1.00 42.34 95 GLU A CA 1
ATOM 783 C C . GLU A 1 98 ? 22.434 4.411 57.528 1.00 39.85 95 GLU A C 1
ATOM 784 O O . GLU A 1 98 ? 21.280 4.195 57.115 1.00 40.37 95 GLU A O 1
ATOM 790 N N . PRO A 1 99 ? 23.522 4.174 56.775 1.00 37.62 96 PRO A N 1
ATOM 791 C CA . PRO A 1 99 ? 23.305 3.431 55.529 1.00 35.56 96 PRO A CA 1
ATOM 792 C C . PRO A 1 99 ? 22.855 2.002 55.827 1.00 34.64 96 PRO A C 1
ATOM 793 O O . PRO A 1 99 ? 23.376 1.364 56.748 1.00 34.38 96 PRO A O 1
ATOM 797 N N . VAL A 1 100 ? 21.912 1.518 55.027 1.00 33.65 97 VAL A N 1
ATOM 798 C CA . VAL A 1 100 ? 21.306 0.225 55.200 1.00 33.41 97 VAL A CA 1
ATOM 799 C C . VAL A 1 100 ? 21.513 -0.533 53.878 1.00 32.87 97 VAL A C 1
ATOM 800 O O . VAL A 1 100 ? 21.411 0.069 52.787 1.00 34.63 97 VAL A O 1
ATOM 804 N N . VAL A 1 101 ? 21.858 -1.818 53.970 1.00 31.84 98 VAL A N 1
ATOM 805 C CA . VAL A 1 101 ? 21.876 -2.703 52.780 1.00 31.49 98 VAL A CA 1
ATOM 806 C C . VAL A 1 101 ? 20.645 -3.599 52.832 1.00 31.60 98 VAL A C 1
ATOM 807 O O . VAL A 1 101 ? 20.514 -4.403 53.743 1.00 30.19 98 VAL A O 1
ATOM 811 N N . GLU A 1 102 ? 19.730 -3.471 51.864 1.00 31.86 99 GLU A N 1
ATOM 812 C CA . GLU A 1 102 ? 18.600 -4.408 51.785 1.00 33.30 99 GLU A CA 1
ATOM 813 C C . GLU A 1 102 ? 18.507 -4.733 50.307 1.00 32.56 99 GLU A C 1
ATOM 814 O O . GLU A 1 102 ? 18.076 -3.903 49.524 1.00 32.64 99 GLU A O 1
ATOM 820 N N . GLY A 1 103 ? 18.974 -5.920 49.934 1.00 32.42 100 GLY A N 1
ATOM 821 C CA . GLY A 1 103 ? 19.142 -6.266 48.536 1.00 31.33 100 GLY A CA 1
ATOM 822 C C . GLY A 1 103 ? 20.245 -5.465 47.857 1.00 30.91 100 GLY A C 1
ATOM 823 O O . GLY A 1 103 ? 21.099 -4.833 48.516 1.00 29.82 100 GLY A O 1
ATOM 824 N N . LEU A 1 104 ? 20.228 -5.482 46.527 1.00 30.84 101 LEU A N 1
ATOM 825 C CA . LEU A 1 104 ? 21.197 -4.746 45.762 1.00 31.93 101 LEU A CA 1
ATOM 826 C C . LEU A 1 104 ? 21.072 -3.258 46.109 1.00 31.77 101 LEU A C 1
ATOM 827 O O . LEU A 1 104 ? 19.970 -2.668 46.030 1.00 31.79 101 LEU A O 1
ATOM 832 N N . THR A 1 105 ? 22.209 -2.679 46.471 1.00 31.68 102 THR A N 1
ATOM 833 C CA . THR A 1 105 ? 22.296 -1.327 46.989 1.00 31.32 102 THR A CA 1
ATOM 834 C C . THR A 1 105 ? 23.330 -0.589 46.157 1.00 32.62 102 THR A C 1
ATOM 835 O O . THR A 1 105 ? 24.459 -1.067 46.000 1.00 32.50 102 THR A O 1
ATOM 839 N N . LEU A 1 106 ? 22.946 0.569 45.617 1.00 30.97 103 LEU A N 1
ATOM 840 C CA . LEU A 1 106 ? 23.841 1.369 44.802 1.00 30.78 103 LEU A CA 1
ATOM 841 C C . LEU A 1 106 ? 24.609 2.345 45.650 1.00 30.81 103 LEU A C 1
ATOM 842 O O . LEU A 1 106 ? 24.061 2.911 46.623 1.00 32.06 103 LEU A O 1
ATOM 847 N N A LEU A 1 107 ? 25.890 2.506 45.321 0.50 30.56 104 LEU A N 1
ATOM 848 N N B LEU A 1 107 ? 25.893 2.535 45.321 0.50 30.61 104 LEU A N 1
ATOM 849 C CA A LEU A 1 107 ? 26.663 3.587 45.885 0.50 30.48 104 LEU A CA 1
ATOM 850 C CA B LEU A 1 107 ? 26.687 3.604 45.931 0.50 30.32 104 LEU A CA 1
ATOM 851 C C A LEU A 1 107 ? 27.180 4.445 44.735 0.50 30.61 104 LEU A C 1
ATOM 852 C C B LEU A 1 107 ? 27.315 4.486 44.844 0.50 30.52 104 LEU A C 1
ATOM 853 O O A LEU A 1 107 ? 27.840 3.948 43.828 0.50 30.39 104 LEU A O 1
ATOM 854 O O B LEU A 1 107 ? 28.184 4.051 44.094 0.50 30.26 104 LEU A O 1
ATOM 863 N N . LEU A 1 108 ? 26.869 5.728 44.787 1.00 30.25 105 LEU A N 1
ATOM 864 C CA . LEU A 1 108 ? 27.325 6.674 43.773 1.00 31.86 105 LEU A CA 1
ATOM 865 C C . LEU A 1 108 ? 28.529 7.398 44.337 1.00 31.65 105 LEU A C 1
ATOM 866 O O . LEU A 1 108 ? 28.396 8.214 45.254 1.00 32.18 105 LEU A O 1
ATOM 871 N N . ASP A 1 109 ? 29.710 7.099 43.795 1.00 31.99 106 ASP A N 1
ATOM 872 C CA . ASP A 1 109 ? 30.980 7.707 44.282 1.00 32.39 106 ASP A CA 1
ATOM 873 C C . ASP A 1 109 ? 31.336 8.913 43.409 1.00 32.70 106 ASP A C 1
ATOM 874 O O . ASP A 1 109 ? 31.906 8.726 42.329 1.00 32.96 106 ASP A O 1
ATOM 879 N N . GLY A 1 110 ? 31.015 10.126 43.857 1.00 32.24 107 GLY A N 1
ATOM 880 C CA . GLY A 1 110 ? 31.392 11.340 43.116 1.00 31.55 107 GLY A CA 1
ATOM 881 C C . GLY A 1 110 ? 30.639 11.516 41.804 1.00 30.52 107 GLY A C 1
ATOM 882 O O . GLY A 1 110 ? 31.184 12.035 40.825 1.00 30.39 107 GLY A O 1
ATOM 883 N N . VAL A 1 111 ? 29.368 11.112 41.793 1.00 30.52 108 VAL A N 1
ATOM 884 C CA . VAL A 1 111 ? 28.501 11.289 40.627 1.00 30.23 108 VAL A CA 1
ATOM 885 C C . VAL A 1 111 ? 27.861 12.670 40.808 1.00 30.70 108 VAL A C 1
ATOM 886 O O . VAL A 1 111 ? 26.824 12.829 41.481 1.00 29.62 108 VAL A O 1
ATOM 890 N N . GLN A 1 112 ? 28.527 13.672 40.241 1.00 30.76 109 GLN A N 1
ATOM 891 C CA . GLN A 1 112 ? 28.212 15.071 40.532 1.00 31.17 109 GLN A CA 1
ATOM 892 C C . GLN A 1 112 ? 27.030 15.585 39.737 1.00 30.85 109 GLN A C 1
ATOM 893 O O . GLN A 1 112 ? 26.345 16.497 40.170 1.00 30.11 109 GLN A O 1
ATOM 899 N N . ASP A 1 113 ? 26.789 15.016 38.571 1.00 31.14 110 ASP A N 1
ATOM 900 C CA . ASP A 1 113 ? 25.791 15.589 37.687 1.00 31.45 110 ASP A CA 1
ATOM 901 C C . ASP A 1 113 ? 24.369 15.299 38.179 1.00 31.74 110 ASP A C 1
ATOM 902 O O . ASP A 1 113 ? 23.992 14.146 38.337 1.00 31.19 110 ASP A O 1
ATOM 907 N N . PRO A 1 114 ? 23.585 16.361 38.436 1.00 32.14 111 PRO A N 1
ATOM 908 C CA . PRO A 1 114 ? 22.188 16.219 38.860 1.00 32.22 111 PRO A CA 1
ATOM 909 C C . PRO A 1 114 ? 21.348 15.398 37.890 1.00 32.43 111 PRO A C 1
ATOM 910 O O . PRO A 1 114 ? 20.537 14.582 38.327 1.00 32.33 111 PRO A O 1
ATOM 914 N N . GLY A 1 115 ? 21.538 15.614 36.585 1.00 32.75 112 GLY A N 1
ATOM 915 C CA . GLY A 1 115 ? 20.844 14.822 35.565 1.00 32.83 112 GLY A CA 1
ATOM 916 C C . GLY A 1 115 ? 21.096 13.338 35.719 1.00 33.23 112 GLY A C 1
ATOM 917 O O . GLY A 1 115 ? 20.144 12.542 35.734 1.00 32.86 112 GLY A O 1
ATOM 918 N N . ASN A 1 116 ? 22.375 12.958 35.819 1.00 32.71 113 ASN A N 1
ATOM 919 C CA . ASN A 1 116 ? 22.762 11.564 35.990 1.00 32.79 113 ASN A CA 1
ATOM 920 C C . ASN A 1 116 ? 22.158 10.972 37.267 1.00 33.35 113 ASN A C 1
ATOM 921 O O . ASN A 1 116 ? 21.652 9.841 37.241 1.00 32.35 113 ASN A O 1
ATOM 926 N N . VAL A 1 117 ? 22.176 11.739 38.368 1.00 32.51 114 VAL A N 1
ATOM 927 C CA . VAL A 1 117 ? 21.678 11.200 39.637 1.00 31.99 114 VAL A CA 1
ATOM 928 C C . VAL A 1 117 ? 20.174 10.942 39.546 1.00 32.01 114 VAL A C 1
ATOM 929 O O . VAL A 1 117 ? 19.699 9.883 39.963 1.00 31.15 114 VAL A O 1
ATOM 933 N N . GLY A 1 118 ? 19.437 11.890 38.963 1.00 31.66 115 GLY A N 1
ATOM 934 C CA . GLY A 1 118 ? 18.000 11.723 38.737 1.00 31.20 115 GLY A CA 1
ATOM 935 C C . GLY A 1 118 ? 17.689 10.501 37.895 1.00 32.11 115 GLY A C 1
ATOM 936 O O . GLY A 1 118 ? 16.749 9.748 38.190 1.00 31.41 115 GLY A O 1
ATOM 937 N N . THR A 1 119 ? 18.423 10.348 36.798 1.00 31.11 116 THR A N 1
ATOM 938 C CA . THR A 1 119 ? 18.226 9.192 35.931 1.00 31.37 116 THR A CA 1
ATOM 939 C C . THR A 1 119 ? 18.477 7.895 36.704 1.00 30.93 116 THR A 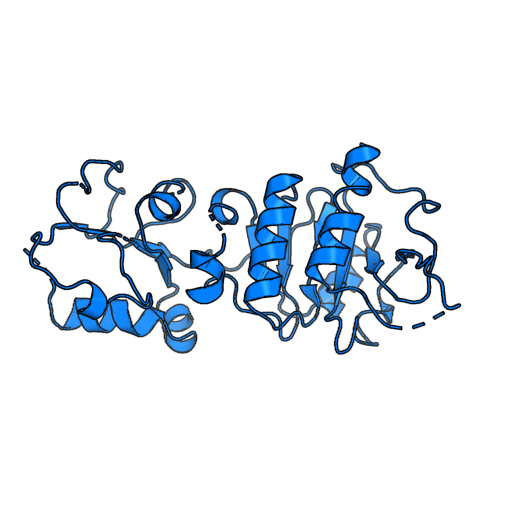C 1
ATOM 940 O O . THR A 1 119 ? 17.738 6.916 36.534 1.00 30.61 116 THR A O 1
ATOM 944 N N . ILE A 1 120 ? 19.544 7.874 37.493 1.00 31.37 117 ILE A N 1
ATOM 945 C CA . ILE A 1 120 ? 19.891 6.704 38.310 1.00 31.67 117 ILE A CA 1
ATOM 946 C C . ILE A 1 120 ? 18.783 6.400 39.310 1.00 32.02 117 ILE A C 1
ATOM 947 O O . ILE A 1 120 ? 18.414 5.234 39.472 1.00 32.41 117 ILE A O 1
ATOM 952 N N . LEU A 1 121 ? 18.268 7.433 39.983 1.00 31.41 118 LEU A N 1
ATOM 953 C CA . LEU A 1 121 ? 17.135 7.226 40.892 1.00 31.02 118 LEU A CA 1
ATOM 954 C C . LEU A 1 121 ? 15.934 6.580 40.190 1.00 30.97 118 LEU A C 1
ATOM 955 O O . LEU A 1 121 ? 15.264 5.725 40.765 1.00 29.55 118 LEU A O 1
ATOM 960 N N . ARG A 1 122 ? 15.604 7.055 38.982 1.00 30.33 119 ARG A N 1
ATOM 961 C CA . ARG A 1 122 ? 14.486 6.482 38.223 1.00 30.35 119 ARG A CA 1
ATOM 962 C C . ARG A 1 122 ? 14.752 5.031 37.837 1.00 30.90 119 ARG A C 1
ATOM 963 O O . ARG A 1 122 ? 13.838 4.184 37.881 1.00 29.63 119 ARG A O 1
ATOM 971 N N . THR A 1 123 ? 15.988 4.739 37.446 1.00 30.81 120 THR A N 1
ATOM 972 C CA . THR A 1 123 ? 16.386 3.361 37.140 1.00 32.93 120 THR A CA 1
ATOM 973 C C . THR A 1 123 ? 16.285 2.459 38.372 1.00 33.57 120 THR A C 1
ATOM 974 O O . THR A 1 123 ? 15.741 1.366 38.294 1.00 33.83 120 THR A O 1
ATOM 978 N N . ALA A 1 124 ? 16.800 2.935 39.506 1.00 33.76 121 ALA A N 1
ATOM 979 C CA . ALA A 1 124 ? 16.707 2.214 40.779 1.00 34.91 121 ALA A CA 1
ATOM 980 C C . ALA A 1 124 ? 15.230 1.916 41.111 1.00 34.66 121 ALA A C 1
ATOM 981 O O . ALA A 1 124 ? 14.875 0.799 41.470 1.00 35.25 121 ALA A O 1
ATOM 983 N N . ASP A 1 125 ? 14.360 2.902 40.943 1.00 33.58 122 ASP A N 1
ATOM 984 C CA . ASP A 1 125 ? 12.949 2.694 41.196 1.00 32.92 122 ASP A CA 1
ATOM 985 C C . ASP A 1 125 ? 12.359 1.665 40.239 1.00 31.99 122 ASP A C 1
ATOM 986 O O . ASP A 1 125 ? 11.626 0.768 40.685 1.00 32.86 122 ASP A O 1
ATOM 991 N N . TRP A 1 126 ? 12.650 1.802 38.945 1.00 30.09 123 TRP A N 1
ATOM 992 C CA . TRP A 1 126 ? 12.134 0.878 37.923 1.00 31.24 123 TRP A CA 1
ATOM 993 C C . TRP A 1 126 ? 12.436 -0.592 38.291 1.00 31.03 123 TRP A C 1
ATOM 994 O O . TRP A 1 126 ? 11.576 -1.468 38.158 1.00 31.10 123 TRP A O 1
ATOM 1005 N N . PHE A 1 127 ? 13.679 -0.854 38.709 1.00 30.48 124 PHE A N 1
ATOM 1006 C CA . PHE A 1 127 ? 14.129 -2.235 38.976 1.00 30.63 124 PHE A CA 1
ATOM 1007 C C . PHE A 1 127 ? 13.946 -2.688 40.432 1.00 31.04 124 PHE A C 1
ATOM 1008 O O . PHE A 1 127 ? 14.231 -3.850 40.791 1.00 33.21 124 PHE A O 1
ATOM 1016 N N . GLY A 1 128 ? 13.480 -1.779 41.270 1.00 30.91 125 GLY A N 1
ATOM 1017 C CA . GLY A 1 128 ? 13.092 -2.118 42.654 1.00 31.59 125 GLY A CA 1
ATOM 1018 C C . GLY A 1 128 ? 14.268 -2.078 43.631 1.00 31.46 125 GLY A C 1
ATOM 1019 O O . GLY A 1 128 ? 14.235 -2.741 44.682 1.00 31.31 125 GLY A O 1
ATOM 1020 N N . ILE A 1 129 ? 15.314 -1.314 43.290 1.00 30.84 126 ILE A N 1
ATOM 1021 C CA . ILE A 1 129 ? 16.393 -1.024 44.232 1.00 31.92 126 ILE A CA 1
ATOM 1022 C C . ILE A 1 129 ? 15.839 -0.244 45.437 1.00 31.47 126 ILE A C 1
ATOM 1023 O O . ILE A 1 129 ? 15.121 0.740 45.267 1.00 32.29 126 ILE A O 1
ATOM 1028 N N . ARG A 1 130 ? 16.114 -0.693 46.651 1.00 30.31 127 ARG A N 1
ATOM 1029 C CA . ARG A 1 130 ? 15.533 -0.024 47.817 1.00 31.00 127 ARG A CA 1
ATOM 1030 C C . ARG A 1 130 ? 16.380 1.055 48.437 1.00 31.11 127 ARG A C 1
ATOM 1031 O O . ARG A 1 130 ? 15.857 1.902 49.195 1.00 31.12 127 ARG A O 1
ATOM 1039 N N . HIS A 1 131 ? 17.684 1.030 48.149 1.00 30.77 128 HIS A N 1
ATOM 1040 C CA . HIS A 1 131 ? 18.615 1.964 48.799 1.00 31.28 128 HIS A CA 1
ATOM 1041 C C . HIS A 1 131 ? 19.637 2.443 47.846 1.00 30.97 128 HIS A C 1
ATOM 1042 O O . HIS A 1 131 ? 20.216 1.648 47.098 1.00 31.04 128 HIS A O 1
ATOM 1049 N N . VAL A 1 132 ? 19.865 3.754 47.876 1.00 32.29 129 VAL A N 1
ATOM 1050 C CA . VAL A 1 132 ? 20.899 4.380 47.029 1.00 32.29 129 VAL A CA 1
ATOM 1051 C C . VAL A 1 132 ? 21.709 5.259 47.974 1.00 31.26 129 VAL A C 1
ATOM 1052 O O . VAL A 1 132 ? 21.180 6.181 48.625 1.00 32.08 129 VAL A O 1
ATOM 1056 N N . TRP A 1 133 ? 23.000 4.971 48.056 1.00 29.54 130 TRP A N 1
ATOM 1057 C CA . TRP A 1 133 ? 23.868 5.746 48.902 1.00 29.08 130 TRP A CA 1
ATOM 1058 C C . TRP A 1 133 ? 24.648 6.731 48.061 1.00 28.78 130 TRP A C 1
ATOM 1059 O O . TRP A 1 133 ? 24.976 6.443 46.903 1.00 29.02 130 TRP A O 1
ATOM 1070 N N . LEU A 1 134 ? 24.957 7.881 48.636 1.00 28.17 131 LEU A N 1
ATOM 1071 C CA . LEU A 1 134 ? 25.629 8.944 47.895 1.00 29.54 131 LEU A CA 1
ATOM 1072 C C . LEU A 1 134 ? 26.952 9.296 48.558 1.00 29.39 131 LEU A C 1
ATOM 1073 O O . LEU A 1 134 ? 27.008 9.767 49.709 1.00 30.00 131 LEU A O 1
ATOM 1078 N N . GLY A 1 135 ? 28.040 9.046 47.853 1.00 28.63 132 GLY A N 1
ATOM 1079 C CA . GLY A 1 135 ? 29.350 9.309 48.435 1.00 28.50 132 GLY A CA 1
ATOM 1080 C C . GLY A 1 135 ? 29.842 10.712 48.181 1.00 30.08 132 GLY A C 1
ATOM 1081 O O . GLY A 1 135 ? 29.104 11.560 47.679 1.00 30.06 132 GLY A O 1
ATOM 1082 N N . THR A 1 136 ? 31.119 10.921 48.501 1.00 30.04 133 THR A N 1
ATOM 1083 C CA . THR A 1 136 ? 31.808 12.187 48.401 1.00 30.76 133 THR A CA 1
ATOM 1084 C C . THR A 1 136 ? 31.597 12.864 47.057 1.00 30.04 133 THR A C 1
ATOM 1085 O O . THR A 1 136 ? 31.947 12.308 46.025 1.00 31.53 133 THR A O 1
ATOM 1089 N N . GLY A 1 137 ? 31.022 14.056 47.079 1.00 28.37 134 GLY A N 1
ATOM 1090 C CA . GLY A 1 137 ? 30.949 14.867 45.882 1.00 28.55 134 GLY A CA 1
ATOM 1091 C C . GLY A 1 137 ? 29.772 14.550 44.970 1.00 28.10 134 GLY A C 1
ATOM 1092 O O . GLY A 1 137 ? 29.629 15.178 43.931 1.00 29.66 134 GLY A O 1
ATOM 1093 N N . SER A 1 138 ? 28.925 13.609 45.351 1.00 26.88 135 SER A N 1
ATOM 1094 C CA . SER A 1 138 ? 27.710 13.315 44.557 1.00 26.60 135 SER A CA 1
ATOM 1095 C C . SER A 1 138 ? 26.647 14.415 44.692 1.00 26.34 135 SER A C 1
ATOM 1096 O O . SER A 1 138 ? 26.648 15.184 45.656 1.00 25.20 135 SER A O 1
ATOM 1099 N N . ALA A 1 139 ? 25.788 14.535 43.688 1.00 26.01 136 ALA A N 1
ATOM 1100 C CA . ALA A 1 139 ? 24.735 15.564 43.676 1.00 27.19 136 ALA A CA 1
ATOM 1101 C C . ALA A 1 139 ? 23.803 15.409 44.873 1.00 27.73 136 ALA A C 1
ATOM 1102 O O . ALA A 1 139 ? 23.640 14.307 45.395 1.00 28.02 136 ALA A O 1
ATOM 1104 N N . ASP A 1 140 ? 23.211 16.514 45.315 1.00 28.04 137 ASP A N 1
ATOM 1105 C CA . ASP A 1 140 ? 22.270 16.501 46.436 1.00 29.37 137 ASP A CA 1
ATOM 1106 C C . ASP A 1 140 ? 20.901 16.001 45.931 1.00 30.05 137 ASP A C 1
ATOM 1107 O O . ASP A 1 140 ? 20.254 16.693 45.150 1.00 30.84 137 ASP A O 1
ATOM 1112 N N . VAL A 1 141 ? 20.450 14.835 46.389 1.00 30.38 138 VAL A N 1
ATOM 1113 C CA . VAL A 1 141 ? 19.184 14.251 45.888 1.00 31.80 138 VAL A CA 1
ATOM 1114 C C . VAL A 1 141 ? 17.950 15.094 46.230 1.00 31.09 138 VAL A C 1
ATOM 1115 O O . VAL A 1 141 ? 16.934 15.012 45.527 1.00 31.43 138 VAL A O 1
ATOM 1119 N N . PHE A 1 142 ? 18.060 15.912 47.275 1.00 30.90 139 PHE A N 1
ATOM 1120 C CA . PHE A 1 142 ? 16.948 16.762 47.712 1.00 30.46 139 PHE A CA 1
ATOM 1121 C C . PHE A 1 142 ? 16.987 18.164 47.124 1.00 29.50 139 PHE A C 1
ATOM 1122 O O . PHE A 1 142 ? 16.148 19.015 47.456 1.00 29.26 139 PHE A O 1
ATOM 1130 N N . SER A 1 143 ? 17.963 18.410 46.252 1.00 28.68 140 SER A N 1
ATOM 1131 C CA . SER A 1 143 ? 18.028 19.687 45.521 1.00 28.61 140 SER A CA 1
ATOM 1132 C C . SER A 1 143 ? 16.846 19.671 44.534 1.00 27.57 140 SER A C 1
ATOM 1133 O O . SER A 1 143 ? 16.454 18.598 44.096 1.00 28.74 140 SER A O 1
ATOM 1136 N N . PRO A 1 144 ? 16.246 20.845 44.235 1.00 27.61 141 PRO A N 1
ATOM 1137 C CA . PRO A 1 144 ? 15.156 20.938 43.258 1.00 27.51 141 PRO A CA 1
ATOM 1138 C C . PRO A 1 144 ? 15.472 20.256 41.929 1.00 27.91 141 PRO A C 1
ATOM 1139 O O . PRO A 1 144 ? 14.596 19.633 41.321 1.00 26.76 141 PRO A O 1
ATOM 1143 N N . LYS A 1 145 ? 16.709 20.392 41.461 1.00 28.39 142 LYS A N 1
ATOM 1144 C CA . LYS A 1 145 ? 17.024 19.830 40.154 1.00 29.90 142 LYS A CA 1
ATOM 1145 C C . LYS A 1 145 ? 16.839 18.300 40.158 1.00 29.68 142 LYS A C 1
ATOM 1146 O O . LYS A 1 145 ? 16.197 17.743 39.251 1.00 30.79 142 LYS A O 1
ATOM 1152 N N . VAL A 1 146 ? 17.350 17.627 41.183 1.00 29.03 143 VAL A N 1
ATOM 1153 C CA . VAL A 1 146 ? 17.150 16.183 41.281 1.00 28.82 143 VAL A CA 1
ATOM 1154 C C . VAL A 1 146 ? 15.707 15.804 41.577 1.00 28.63 143 VAL A C 1
ATOM 1155 O O . VAL A 1 146 ? 15.139 14.972 40.875 1.00 28.01 143 VAL A O 1
ATOM 1159 N N . VAL A 1 147 ? 15.110 16.441 42.588 1.00 29.01 144 VAL A N 1
ATOM 1160 C CA . VAL A 1 147 ? 13.732 16.134 42.998 1.00 29.27 144 VAL A CA 1
ATOM 1161 C C . VAL A 1 147 ? 12.767 16.212 41.825 1.00 29.77 144 VAL A C 1
ATOM 1162 O O . VAL A 1 147 ? 12.020 15.259 41.552 1.00 29.20 144 VAL A O 1
ATOM 1166 N N . GLN A 1 148 ? 12.778 17.349 41.133 1.00 28.86 145 GLN A N 1
ATOM 1167 C CA . GLN A 1 148 ? 11.841 17.573 40.050 1.00 28.89 145 GLN A CA 1
ATOM 1168 C C . GLN A 1 148 ? 12.020 16.595 38.878 1.00 29.92 145 GLN A C 1
ATOM 1169 O O . GLN A 1 148 ? 11.084 16.396 38.108 1.00 29.92 145 GLN A O 1
ATOM 1175 N N . ALA A 1 149 ? 13.206 16.000 38.762 1.00 31.00 146 ALA A N 1
ATOM 1176 C CA . ALA A 1 149 ? 13.490 15.031 37.698 1.00 32.24 146 ALA A CA 1
ATOM 1177 C C . ALA A 1 149 ? 13.384 13.582 38.194 1.00 33.32 146 ALA A C 1
ATOM 1178 O O . ALA A 1 149 ? 13.740 12.647 37.454 1.00 34.15 146 ALA A O 1
ATOM 1180 N N . SER A 1 150 ? 12.881 13.399 39.419 1.00 33.03 147 SER A N 1
ATOM 1181 C CA . SER A 1 150 ? 12.908 12.081 40.071 1.00 33.15 147 SER A CA 1
ATOM 1182 C C . SER A 1 150 ? 11.779 11.106 39.669 1.00 32.97 147 SER A C 1
ATOM 1183 O O . SER A 1 150 ? 11.878 9.901 39.944 1.00 32.48 147 SER A O 1
ATOM 1202 N N . GLY A 1 152 ? 8.988 10.548 40.960 1.00 30.63 149 GLY A N 1
ATOM 1203 C CA . GLY A 1 152 ? 8.416 9.892 42.130 1.00 29.39 149 GLY A CA 1
ATOM 1204 C C . GLY A 1 152 ? 9.321 8.873 42.789 1.00 28.94 149 GLY A C 1
ATOM 1205 O O . GLY A 1 152 ? 8.899 8.190 43.723 1.00 27.68 149 GLY A O 1
ATOM 1206 N N . ALA A 1 153 ? 10.567 8.764 42.321 1.00 28.76 150 ALA A N 1
ATOM 1207 C CA . ALA A 1 153 ? 11.441 7.684 42.817 1.00 29.73 150 ALA A CA 1
ATOM 1208 C C . ALA A 1 153 ? 11.701 7.759 44.340 1.00 29.78 150 ALA A C 1
ATOM 1209 O O . ALA A 1 153 ? 11.911 6.720 45.009 1.00 30.21 150 ALA A O 1
ATOM 1211 N N . LEU A 1 154 ? 11.667 8.969 44.888 1.00 29.85 151 LEU A N 1
ATOM 1212 C CA . LEU A 1 154 ? 11.917 9.153 46.319 1.00 31.29 151 LEU A CA 1
ATOM 1213 C C . LEU A 1 154 ? 10.792 8.632 47.214 1.00 31.84 151 LEU A C 1
ATOM 1214 O O . LEU A 1 154 ? 10.960 8.534 48.435 1.00 32.34 151 LEU A O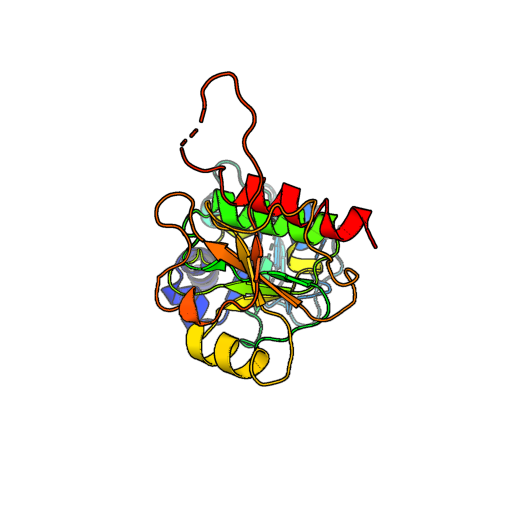 1
ATOM 1219 N N . ALA A 1 155 ? 9.668 8.262 46.620 1.00 31.04 152 ALA A N 1
ATOM 1220 C CA . ALA A 1 155 ? 8.630 7.563 47.365 1.00 31.51 152 ALA A CA 1
ATOM 1221 C C . ALA A 1 155 ? 9.070 6.166 47.794 1.00 32.47 152 ALA A C 1
ATOM 1222 O O . ALA A 1 155 ? 8.604 5.654 48.816 1.00 32.94 152 ALA A O 1
ATOM 1224 N N . ARG A 1 156 ? 9.945 5.529 47.013 1.00 32.02 153 ARG A N 1
ATOM 1225 C CA . ARG A 1 156 ? 10.258 4.149 47.250 1.00 33.07 153 ARG A CA 1
ATOM 1226 C C . ARG A 1 156 ? 11.743 3.870 47.359 1.00 33.86 153 ARG A C 1
ATOM 1227 O O . ARG A 1 156 ? 12.115 2.798 47.807 1.00 35.78 153 ARG A O 1
ATOM 1235 N N . VAL A 1 157 ? 12.576 4.808 46.921 1.00 34.17 154 VAL A N 1
ATOM 1236 C CA . VAL A 1 157 ? 14.038 4.625 46.956 1.00 34.94 154 VAL A CA 1
ATOM 1237 C C . VAL A 1 157 ? 14.564 5.539 48.067 1.00 35.32 154 VAL A C 1
ATOM 1238 O O . VAL A 1 157 ? 14.424 6.782 48.003 1.00 35.86 154 VAL A O 1
ATOM 1242 N N . GLN A 1 158 ? 15.112 4.922 49.114 1.00 36.04 155 GLN A N 1
ATOM 1243 C CA . GLN A 1 158 ? 15.677 5.689 50.222 1.00 37.05 155 GLN A CA 1
ATOM 1244 C C . GLN A 1 158 ? 17.114 6.135 49.918 1.00 36.04 155 GLN A C 1
ATOM 1245 O O . GLN A 1 158 ? 17.996 5.290 49.710 1.00 36.15 155 GLN A O 1
ATOM 1251 N N . PRO A 1 159 ? 17.356 7.456 49.882 1.00 34.64 156 PRO A N 1
ATOM 1252 C CA . PRO A 1 159 ? 18.703 7.896 49.552 1.00 33.30 156 PRO A CA 1
ATOM 1253 C C . PRO A 1 159 ? 19.517 8.226 50.802 1.00 33.29 156 PRO A C 1
ATOM 1254 O O . PRO A 1 159 ? 18.970 8.811 51.739 1.00 33.46 156 PRO A O 1
ATOM 1258 N N . THR A 1 160 ? 20.801 7.875 50.822 1.00 31.51 157 THR A N 1
ATOM 1259 C CA . THR A 1 160 ? 21.586 8.030 52.038 1.00 31.20 157 THR A CA 1
ATOM 1260 C C . THR A 1 160 ? 22.897 8.723 51.737 1.00 30.68 157 THR A C 1
ATOM 1261 O O . THR A 1 160 ? 23.795 8.114 51.204 1.00 29.72 157 THR A O 1
ATOM 1265 N N . PRO A 1 161 ? 23.000 10.023 52.066 1.00 31.30 158 PRO A N 1
ATOM 1266 C CA . PRO A 1 161 ? 24.324 10.658 51.962 1.00 30.98 158 PRO A CA 1
ATOM 1267 C C . PRO A 1 161 ? 25.282 10.021 52.973 1.00 31.13 158 PRO A C 1
ATOM 1268 O O . PRO A 1 161 ? 24.944 9.910 54.161 1.00 31.17 158 PRO A O 1
ATOM 1272 N N . LEU A 1 162 ? 26.465 9.607 52.536 1.00 30.03 159 LEU A N 1
ATOM 1273 C CA . LEU A 1 162 ? 27.387 8.932 53.437 1.00 30.68 159 LEU A CA 1
ATOM 1274 C C . LEU A 1 162 ? 28.340 9.910 54.091 1.00 32.23 159 LEU A C 1
ATOM 1275 O O . LEU A 1 162 ? 28.740 10.887 53.465 1.00 32.44 159 LEU A O 1
ATOM 1280 N N . LYS A 1 163 ? 28.681 9.642 55.354 1.00 33.25 160 LYS A N 1
ATOM 1281 C CA . LYS A 1 163 ? 29.672 10.414 56.087 1.00 35.16 160 LYS A CA 1
ATOM 1282 C C . LYS A 1 163 ? 31.084 10.037 55.626 1.00 35.42 160 LYS A C 1
ATOM 1283 O O . LYS A 1 163 ? 31.961 10.905 55.431 1.00 36.09 160 LYS A O 1
ATOM 1289 N N . ASN A 1 164 ? 31.319 8.734 55.505 1.00 34.80 161 ASN A N 1
ATOM 1290 C CA . ASN A 1 164 ? 32.661 8.227 55.211 1.00 34.13 161 ASN A CA 1
ATOM 1291 C C . ASN A 1 164 ? 32.463 6.992 54.370 1.00 32.90 161 ASN A C 1
ATOM 1292 O O . ASN A 1 164 ? 32.314 5.886 54.907 1.00 32.39 161 ASN A O 1
ATOM 1297 N N . THR A 1 165 ? 32.475 7.194 53.061 1.00 31.92 162 THR A N 1
ATOM 1298 C CA . THR A 1 165 ? 32.243 6.110 52.082 1.00 32.04 162 THR A CA 1
ATOM 1299 C C . THR A 1 165 ? 33.149 4.907 52.322 1.00 30.91 162 THR A C 1
ATOM 1300 O O . THR A 1 165 ? 32.691 3.768 52.376 1.00 29.83 162 THR A O 1
ATOM 1304 N N . VAL A 1 166 ? 34.441 5.180 52.463 1.00 31.13 163 VAL A N 1
ATOM 1305 C CA . VAL A 1 166 ? 35.428 4.137 52.617 1.00 31.41 163 VAL A CA 1
ATOM 1306 C C . VAL A 1 166 ? 35.179 3.344 53.883 1.00 31.19 163 VAL A C 1
ATOM 1307 O O . VAL A 1 166 ? 35.141 2.123 53.821 1.00 30.87 163 VAL A O 1
ATOM 1311 N N . ASP A 1 167 ? 34.959 4.038 55.000 1.00 32.07 164 ASP A N 1
ATOM 1312 C CA . ASP A 1 167 ? 34.682 3.410 56.303 1.00 32.50 164 ASP A CA 1
ATOM 1313 C C . ASP A 1 167 ? 33.441 2.512 56.215 1.00 31.94 164 ASP A C 1
ATOM 1314 O O . ASP A 1 167 ? 33.430 1.404 56.758 1.00 31.31 164 ASP A O 1
ATOM 1319 N N . THR A 1 168 ? 32.394 3.022 55.567 1.00 31.17 165 THR A N 1
ATOM 1320 C CA . THR A 1 168 ? 31.166 2.288 55.357 1.00 31.15 165 THR A CA 1
ATOM 1321 C C . THR A 1 168 ? 31.383 1.051 54.497 1.00 30.57 165 THR A C 1
ATOM 1322 O O . THR A 1 168 ? 30.926 -0.047 54.848 1.00 30.11 165 THR A O 1
ATOM 1326 N N . LEU A 1 169 ? 32.070 1.210 53.361 1.00 29.65 166 LEU A N 1
ATOM 1327 C CA . LEU A 1 169 ? 32.378 0.058 52.534 1.00 29.75 166 LEU A CA 1
ATOM 1328 C C . LEU A 1 169 ? 33.216 -0.977 53.285 1.00 30.05 166 LEU A C 1
ATOM 1329 O O . LEU A 1 169 ? 32.937 -2.173 53.218 1.00 30.89 166 LEU A O 1
ATOM 1334 N N . ALA A 1 170 ? 34.237 -0.522 53.985 1.00 28.70 167 ALA A N 1
ATOM 1335 C CA . ALA A 1 170 ? 35.111 -1.423 54.733 1.00 30.39 167 ALA A CA 1
ATOM 1336 C C . ALA A 1 170 ? 34.284 -2.198 55.751 1.00 29.79 167 ALA A C 1
ATOM 1337 O O . ALA A 1 170 ? 34.425 -3.406 55.888 1.00 29.74 167 ALA A O 1
ATOM 1339 N N . TYR A 1 171 ? 33.373 -1.500 56.412 1.00 30.33 168 TYR A N 1
ATOM 1340 C CA . TYR A 1 171 ? 32.560 -2.099 57.460 1.00 30.22 168 TYR A CA 1
ATOM 1341 C C . TYR A 1 171 ? 31.636 -3.204 56.900 1.00 29.76 168 TYR A C 1
ATOM 1342 O O . TYR A 1 171 ? 31.609 -4.336 57.416 1.00 29.14 168 TYR A O 1
ATOM 1351 N N . PHE A 1 172 ? 30.879 -2.873 55.863 1.00 29.91 169 PHE A N 1
ATOM 1352 C CA . PHE A 1 172 ? 29.973 -3.857 55.245 1.00 31.09 169 PHE A CA 1
ATOM 1353 C C . PHE A 1 172 ? 30.730 -4.990 54.582 1.00 31.47 169 PHE A C 1
ATOM 1354 O O . PHE A 1 172 ? 30.324 -6.163 54.685 1.00 32.19 169 PHE A O 1
ATOM 1362 N N . ARG A 1 173 ? 31.873 -4.652 53.982 1.00 31.70 170 ARG A N 1
ATOM 1363 C CA . ARG A 1 173 ? 32.746 -5.652 53.367 1.00 33.06 170 ARG A CA 1
ATOM 1364 C C . ARG A 1 173 ? 33.247 -6.684 54.397 1.00 33.15 170 ARG A C 1
ATOM 1365 O O . ARG A 1 173 ? 33.265 -7.898 54.138 1.00 32.98 170 ARG A O 1
ATOM 1373 N N . ARG A 1 174 ? 33.643 -6.206 55.577 1.00 33.57 171 ARG A N 1
ATOM 1374 C CA A ARG A 1 174 ? 34.136 -7.099 56.619 0.50 33.54 171 ARG A CA 1
ATOM 1375 C CA B ARG A 1 174 ? 34.138 -7.089 56.630 0.50 34.19 171 ARG A CA 1
ATOM 1376 C C . ARG A 1 174 ? 33.012 -7.949 57.242 1.00 34.31 171 ARG A C 1
ATOM 1377 O O . ARG A 1 174 ? 33.273 -8.973 57.870 1.00 33.95 171 ARG A O 1
ATOM 1392 N N . GLN A 1 175 ? 31.757 -7.544 57.038 1.00 35.47 172 GLN A N 1
ATOM 1393 C CA . GLN A 1 175 ? 30.609 -8.402 57.423 1.00 37.05 172 GLN A CA 1
ATOM 1394 C C . GLN A 1 175 ? 30.264 -9.492 56.401 1.00 37.26 172 GLN A C 1
ATOM 1395 O O . GLN A 1 175 ? 29.417 -10.352 56.671 1.00 39.13 172 GLN A O 1
ATOM 1401 N N . GLY A 1 176 ? 30.943 -9.478 55.262 1.00 36.48 173 GLY A N 1
ATOM 1402 C CA . GLY A 1 176 ? 30.766 -10.501 54.242 1.00 36.02 173 GLY A CA 1
ATOM 1403 C C . GLY A 1 176 ? 29.735 -10.109 53.192 1.00 35.60 173 GLY A C 1
ATOM 1404 O O . GLY A 1 176 ? 29.304 -10.949 52.402 1.00 36.05 173 GLY A O 1
ATOM 1405 N N . ILE A 1 177 ? 29.331 -8.842 53.186 1.00 34.71 174 ILE A N 1
ATOM 1406 C CA . ILE A 1 177 ? 28.541 -8.293 52.052 1.00 34.45 174 ILE A CA 1
ATOM 1407 C C . ILE A 1 177 ? 29.465 -7.982 50.870 1.00 34.16 174 ILE A C 1
ATOM 1408 O O . ILE A 1 177 ? 30.454 -7.239 51.022 1.00 34.25 174 ILE A O 1
ATOM 1413 N N . PRO A 1 178 ? 29.187 -8.598 49.703 1.00 33.36 175 PRO A N 1
ATOM 1414 C CA . PRO A 1 178 ? 30.027 -8.383 48.544 1.00 33.39 175 PRO A CA 1
ATOM 1415 C C . PRO A 1 178 ? 29.916 -6.943 48.043 1.00 32.78 175 PRO A C 1
ATOM 1416 O O . PRO A 1 178 ? 28.820 -6.356 48.030 1.00 32.71 175 PRO A O 1
ATOM 1420 N N . VAL A 1 179 ? 31.047 -6.401 47.633 1.00 31.53 176 VAL A N 1
ATOM 1421 C CA . VAL A 1 179 ? 31.120 -5.047 47.141 1.00 31.14 176 VAL A CA 1
ATOM 1422 C C . VAL A 1 179 ? 31.589 -5.065 45.694 1.00 31.81 176 VAL A C 1
ATOM 1423 O O . VAL A 1 179 ? 32.762 -5.314 45.401 1.00 34.11 176 VAL A O 1
ATOM 1427 N N . TYR A 1 180 ? 30.659 -4.804 44.796 1.00 30.63 177 TYR A N 1
ATOM 1428 C CA . TYR A 1 180 ? 30.934 -4.802 43.367 1.00 31.23 177 TYR A CA 1
ATOM 1429 C C . TYR A 1 180 ? 31.208 -3.372 42.927 1.00 31.40 177 TYR A C 1
ATOM 1430 O O . TYR A 1 180 ? 30.736 -2.410 43.558 1.00 31.39 177 TYR A O 1
ATOM 1439 N N . GLY A 1 181 ? 32.000 -3.235 41.876 1.00 31.78 178 GLY A N 1
ATOM 1440 C CA . GLY A 1 181 ? 32.310 -1.923 41.300 1.00 31.64 178 GLY A CA 1
ATOM 1441 C C . GLY A 1 181 ? 32.355 -1.992 39.794 1.00 32.52 178 GLY A C 1
ATOM 1442 O O . GLY A 1 181 ? 32.836 -2.984 39.221 1.00 32.38 178 GLY A O 1
ATOM 1443 N N . ALA A 1 182 ? 31.898 -0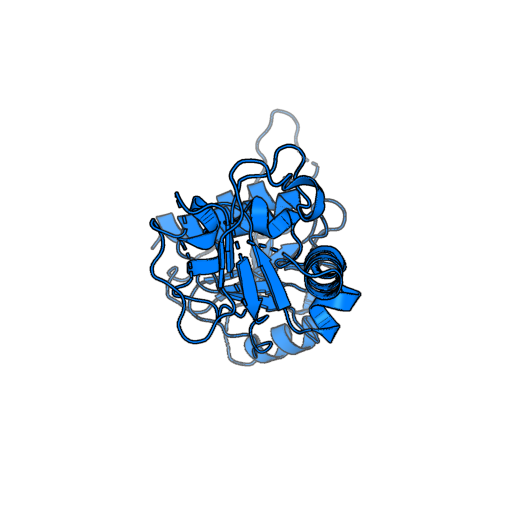.919 39.146 1.00 32.20 179 ALA A N 1
ATOM 1444 C CA . ALA A 1 182 ? 31.897 -0.833 37.692 1.00 32.15 179 ALA A CA 1
ATOM 1445 C C . ALA A 1 182 ? 33.195 -0.162 37.222 1.00 33.03 179 ALA A C 1
ATOM 1446 O O . ALA A 1 182 ? 33.486 0.986 37.611 1.00 32.48 179 ALA A O 1
ATOM 1448 N N . PHE A 1 183 ? 33.986 -0.901 36.443 1.00 32.09 180 PHE A N 1
ATOM 1449 C CA . PHE A 1 183 ? 35.300 -0.438 35.993 1.00 33.75 180 PHE A CA 1
ATOM 1450 C C . PHE A 1 183 ? 35.448 -0.685 34.515 1.00 34.52 180 PHE A C 1
ATOM 1451 O O . PHE A 1 183 ? 34.679 -1.449 33.935 1.00 34.23 180 PHE A O 1
ATOM 1459 N N . LEU A 1 184 ? 36.430 -0.040 33.901 1.00 35.43 181 LEU A N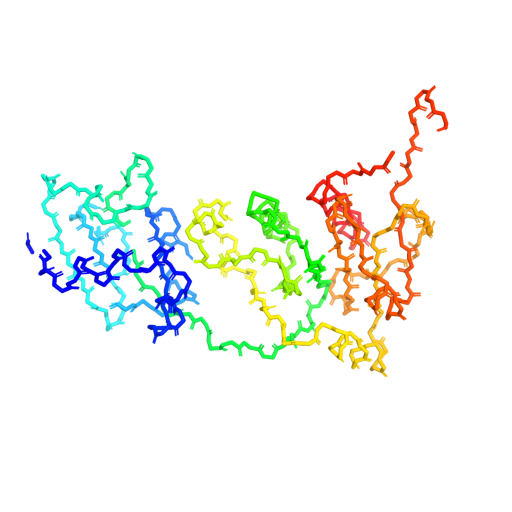 1
ATOM 1460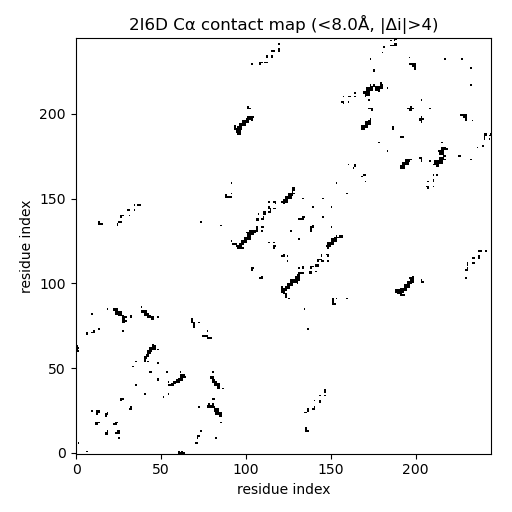 C CA . LEU A 1 184 ? 36.695 -0.265 32.489 1.00 36.31 181 LEU A CA 1
ATOM 1461 C C . LEU A 1 184 ? 37.479 -1.554 32.264 1.00 36.92 181 LEU A C 1
ATOM 1462 O O . LEU A 1 184 ? 37.503 -2.100 31.159 1.00 36.81 181 LEU A O 1
ATOM 1467 N N . ASP A 1 185 ? 38.142 -2.003 33.321 1.00 37.68 182 ASP A N 1
ATOM 1468 C CA A ASP A 1 185 ? 38.880 -3.268 33.340 0.50 38.35 182 ASP A CA 1
ATOM 1469 C CA B ASP A 1 185 ? 38.844 -3.269 33.312 0.50 38.05 182 ASP A CA 1
ATOM 1470 C C . ASP A 1 185 ? 38.328 -4.093 34.499 1.00 38.32 182 ASP A C 1
ATOM 1471 O O . ASP A 1 185 ? 38.293 -3.617 35.645 1.00 39.18 182 ASP A O 1
ATOM 1480 N N . GLY A 1 186 ? 37.903 -5.318 34.222 1.00 37.09 183 GLY A N 1
ATOM 1481 C CA . GLY A 1 186 ? 37.341 -6.170 35.261 1.00 35.92 183 GLY A CA 1
ATOM 1482 C C . GLY A 1 186 ? 36.698 -7.382 34.627 1.00 35.56 183 GLY A C 1
ATOM 1483 O O . GLY A 1 186 ? 36.843 -7.615 33.436 1.00 35.34 183 GLY A O 1
ATOM 1484 N N . GLN A 1 187 ? 35.968 -8.151 35.421 1.00 35.14 184 GLN A N 1
ATOM 1485 C CA . GLN A 1 187 ? 35.251 -9.312 34.892 1.00 34.62 184 GLN A CA 1
ATOM 1486 C C . GLN A 1 187 ? 34.000 -8.889 34.113 1.00 32.34 184 GLN A C 1
ATOM 1487 O O . GLN A 1 187 ? 33.235 -8.074 34.601 1.00 32.15 184 GLN A O 1
ATOM 1493 N N . SER A 1 188 ? 33.772 -9.463 32.931 1.00 31.92 185 SER A N 1
ATOM 1494 C CA . SER A 1 188 ? 32.522 -9.198 32.208 1.00 30.04 185 SER A CA 1
ATOM 1495 C C . SER A 1 188 ? 31.343 -9.441 33.133 1.00 30.18 185 SER A C 1
ATOM 1496 O O . SER A 1 188 ? 31.260 -10.496 33.771 1.00 30.02 185 SER A O 1
ATOM 1499 N N A LEU A 1 189 ? 30.416 -8.483 33.205 0.50 29.49 186 LEU A N 1
ATOM 1500 N N B LEU A 1 189 ? 30.476 -8.445 33.215 0.50 28.89 186 LEU A N 1
ATOM 1501 C CA A LEU A 1 189 ? 29.203 -8.623 34.021 0.50 29.93 186 LEU A CA 1
ATOM 1502 C CA B LEU A 1 189 ? 29.214 -8.544 33.894 0.50 28.85 186 LEU A CA 1
ATOM 1503 C C A LEU A 1 189 ? 28.330 -9.810 33.591 0.50 30.16 186 LEU A C 1
ATOM 1504 C C B LEU A 1 189 ? 28.534 -9.888 33.622 0.50 29.56 186 LEU A C 1
ATOM 1505 O O A LEU A 1 189 ? 27.525 -10.301 34.379 0.50 30.10 186 LEU A O 1
ATOM 1506 O O B LEU A 1 189 ? 28.096 -10.574 34.556 0.50 29.76 186 LEU A O 1
ATOM 1515 N N . TYR A 1 190 ? 28.469 -10.240 32.343 1.00 29.63 187 TYR A N 1
ATOM 1516 C CA . TYR A 1 190 ? 27.745 -11.419 31.859 1.00 31.48 187 TYR A CA 1
ATOM 1517 C C . TYR A 1 190 ? 28.330 -12.734 32.353 1.00 32.18 187 TYR A C 1
ATOM 1518 O O . TYR A 1 190 ? 27.634 -13.739 32.365 1.00 32.77 187 TYR A O 1
ATOM 1527 N N . GLU A 1 191 ? 29.603 -12.716 32.751 1.00 31.93 188 GLU A N 1
ATOM 1528 C CA . GLU A 1 191 ? 30.290 -13.920 33.226 1.00 32.48 188 GLU A CA 1
ATOM 1529 C C . GLU A 1 191 ? 30.339 -14.017 34.757 1.00 32.11 188 GLU A C 1
ATOM 1530 O O . GLU A 1 191 ? 30.597 -15.085 35.298 1.00 32.11 188 GLU A O 1
ATOM 1536 N N . ALA A 1 192 ? 30.110 -12.905 35.448 1.00 31.42 189 ALA A N 1
ATOM 1537 C CA . ALA A 1 192 ? 30.219 -12.893 36.886 1.00 31.39 189 ALA A CA 1
ATOM 1538 C C . ALA A 1 192 ? 28.989 -13.580 37.470 1.00 31.36 189 ALA A C 1
ATOM 1539 O O . ALA A 1 192 ? 27.887 -13.289 37.039 1.00 30.43 189 ALA A O 1
ATOM 1541 N N . PRO A 1 193 ? 29.167 -14.503 38.442 1.00 31.67 190 PRO A N 1
ATOM 1542 C CA . PRO A 1 193 ? 27.942 -15.004 39.060 1.00 31.86 190 PRO A CA 1
ATOM 1543 C C . PRO A 1 193 ? 27.485 -13.912 40.010 1.00 32.49 190 PRO A C 1
ATOM 1544 O O . PRO A 1 193 ? 28.303 -13.356 40.734 1.00 35.03 190 PRO A O 1
ATOM 1548 N N . LEU A 1 194 ? 26.217 -13.569 39.977 1.00 31.42 191 LEU A N 1
ATOM 1549 C CA . LEU A 1 194 ? 25.716 -12.486 40.808 1.00 31.15 191 LEU A CA 1
ATOM 1550 C C . LEU A 1 194 ? 24.734 -13.037 41.835 1.00 30.27 191 LEU A C 1
ATOM 1551 O O . LEU A 1 194 ? 24.082 -14.067 41.584 1.00 28.47 191 LEU A O 1
ATOM 1556 N N . PRO A 1 195 ? 24.592 -12.342 42.985 1.00 30.68 192 PRO A N 1
ATOM 1557 C CA . PRO A 1 195 ? 23.540 -12.753 43.907 1.00 30.82 192 PRO A CA 1
ATOM 1558 C C . PRO A 1 195 ? 22.187 -12.331 43.376 1.00 30.37 192 PRO A C 1
ATOM 1559 O O . PRO A 1 195 ? 22.107 -11.464 42.499 1.00 29.23 192 PRO A O 1
ATOM 1563 N N . ASN A 1 196 ? 21.120 -12.947 43.883 1.00 30.85 193 ASN A N 1
ATOM 1564 C CA . ASN A 1 196 ? 19.768 -12.504 43.518 1.00 30.62 193 ASN A CA 1
ATOM 1565 C C . ASN A 1 196 ? 19.592 -11.054 43.952 1.00 30.77 193 ASN A C 1
ATOM 1566 O O . ASN A 1 196 ? 20.210 -10.612 44.915 1.00 29.43 193 ASN A O 1
ATOM 1571 N N . PHE A 1 197 ? 18.713 -10.339 43.259 1.00 29.79 194 PHE A N 1
ATOM 1572 C CA . PHE A 1 197 ? 18.399 -8.945 43.578 1.00 30.30 194 PHE A CA 1
ATOM 1573 C C . PHE A 1 197 ? 18.040 -8.708 45.053 1.00 30.41 194 PHE A C 1
ATOM 1574 O O . PHE A 1 197 ? 18.353 -7.644 45.615 1.00 31.20 194 PHE A O 1
ATOM 1582 N N . THR A 1 198 ? 17.401 -9.687 45.686 1.00 29.56 195 THR A N 1
ATOM 1583 C CA . THR A 1 198 ? 16.988 -9.535 47.087 1.00 29.87 195 THR A CA 1
ATOM 1584 C C . THR A 1 198 ? 18.089 -9.822 48.095 1.00 29.55 195 THR A C 1
ATOM 1585 O O . THR A 1 198 ? 17.901 -9.613 49.302 1.00 28.46 195 THR A O 1
ATOM 1589 N N . GLU A 1 199 ? 19.225 -10.323 47.623 1.00 28.06 196 GLU A N 1
ATOM 1590 C CA . GLU A 1 199 ? 20.344 -10.618 48.516 1.00 28.63 196 GLU A CA 1
ATOM 1591 C C . GLU A 1 199 ? 21.203 -9.380 48.726 1.00 29.34 196 GLU A C 1
ATOM 1592 O O . GLU A 1 199 ? 21.263 -8.537 47.860 1.00 29.17 196 GLU A O 1
ATOM 1598 N N . PRO A 1 200 ? 21.841 -9.262 49.900 1.00 30.38 197 PRO A N 1
ATOM 1599 C CA . PRO A 1 200 ? 22.655 -8.079 50.173 1.00 31.35 197 PRO A CA 1
ATOM 1600 C C . PRO A 1 200 ? 23.874 -7.975 49.251 1.00 31.61 197 PRO A C 1
ATOM 1601 O O . PRO A 1 200 ? 24.621 -8.924 49.077 1.00 31.66 197 PRO A O 1
ATOM 1605 N N . ALA A 1 201 ? 24.040 -6.821 48.616 1.00 31.21 198 ALA A N 1
ATOM 1606 C CA . ALA A 1 201 ? 25.216 -6.574 47.791 1.00 29.88 198 ALA A CA 1
ATOM 1607 C C . ALA A 1 201 ? 25.291 -5.078 47.601 1.00 29.46 198 ALA A C 1
ATOM 1608 O O . ALA A 1 201 ? 24.272 -4.417 47.526 1.00 28.24 198 ALA A O 1
ATOM 1610 N N . ILE A 1 202 ? 26.502 -4.566 47.493 1.00 28.43 199 ILE A N 1
ATOM 1611 C CA . ILE A 1 202 ? 26.687 -3.147 47.198 1.00 28.78 199 ILE A CA 1
ATOM 1612 C C . ILE A 1 202 ? 27.315 -3.049 45.819 1.00 29.19 199 ILE A C 1
ATOM 1613 O O . ILE A 1 202 ? 28.226 -3.839 45.498 1.00 29.07 199 ILE A O 1
ATOM 1618 N N . LEU A 1 203 ? 26.827 -2.103 45.008 1.00 28.12 200 LEU A N 1
ATOM 1619 C CA . LEU A 1 203 ? 27.365 -1.866 43.677 1.00 29.06 200 LEU A CA 1
ATOM 1620 C C . LEU A 1 203 ? 27.790 -0.412 43.594 1.00 29.46 200 LEU A C 1
ATOM 1621 O O . LEU A 1 203 ? 26.971 0.517 43.699 1.00 30.32 200 LEU A O 1
ATOM 1626 N N . VAL A 1 204 ? 29.076 -0.227 43.389 1.00 28.41 201 VAL A N 1
ATOM 1627 C CA . VAL A 1 204 ? 29.661 1.107 43.389 1.00 28.60 201 VAL A CA 1
ATOM 1628 C C . VAL A 1 204 ? 29.767 1.627 41.961 1.00 29.39 201 VAL A C 1
ATOM 1629 O O . VAL A 1 204 ? 30.319 0.942 41.073 1.00 29.21 201 VAL A O 1
ATOM 1633 N N . LEU A 1 205 ? 29.288 2.851 41.755 1.00 29.60 202 LEU A N 1
ATOM 1634 C CA . LEU A 1 205 ? 29.344 3.511 40.447 1.00 31.03 202 LEU A CA 1
ATOM 1635 C C . LEU A 1 205 ? 30.069 4.851 40.602 1.00 31.89 202 LEU A C 1
ATOM 1636 O O . LEU A 1 205 ? 29.721 5.638 41.486 1.00 31.93 202 LEU A O 1
ATOM 1641 N N . GLY A 1 206 ? 31.069 5.112 39.762 1.00 32.83 203 GLY A N 1
ATOM 1642 C CA . GLY A 1 206 ? 31.760 6.416 39.782 1.00 33.92 203 GLY A CA 1
ATOM 1643 C C . GLY A 1 206 ? 31.390 7.291 38.592 1.00 35.36 203 GLY A C 1
ATOM 1644 O O . GLY A 1 206 ? 30.726 6.838 37.679 1.00 35.38 203 GLY A O 1
ATOM 1645 N N . SER A 1 207 ? 31.862 8.534 38.548 1.00 38.08 204 SER A N 1
ATOM 1646 C CA . SER A 1 207 ? 31.605 9.336 37.348 1.00 39.78 204 SER A CA 1
ATOM 1647 C C . SER A 1 207 ? 32.391 8.795 36.171 1.00 40.71 204 SER A C 1
ATOM 1648 O O . SER A 1 207 ? 33.494 8.305 36.353 1.00 40.81 204 SER A O 1
ATOM 1651 N N . GLU A 1 208 ? 31.815 8.898 34.970 1.00 41.30 205 GLU A N 1
ATOM 1652 C CA . GLU A 1 208 ? 32.516 8.595 33.719 1.00 42.01 205 GLU A CA 1
ATOM 1653 C C . GLU A 1 208 ? 33.782 9.456 33.542 1.00 41.61 205 GLU A C 1
ATOM 1654 O O . GLU A 1 208 ? 34.762 8.993 32.952 1.00 42.75 205 GLU A O 1
ATOM 1660 N N . GLY A 1 209 ? 33.759 10.682 34.071 1.00 40.31 206 GLY A N 1
ATOM 1661 C CA . GLY A 1 209 ? 34.922 11.573 34.058 1.00 40.38 206 GLY A CA 1
ATOM 1662 C C . GLY A 1 209 ? 36.156 11.096 34.821 1.00 39.49 206 GLY A C 1
ATOM 1663 O O . GLY A 1 209 ? 37.261 11.200 34.311 1.00 39.38 206 GLY A O 1
ATOM 1664 N N . ARG A 1 210 ? 35.983 10.574 36.035 1.00 38.84 207 ARG A N 1
ATOM 1665 C CA A ARG A 1 210 ? 37.116 10.104 36.840 0.50 38.50 207 ARG A CA 1
ATOM 1666 C CA B ARG A 1 210 ? 37.125 10.098 36.827 0.50 38.39 207 ARG A CA 1
ATOM 1667 C C . ARG A 1 210 ? 37.022 8.634 37.267 1.00 37.85 207 ARG A C 1
ATOM 1668 O O . ARG A 1 210 ? 38.022 8.019 37.649 1.00 38.17 207 ARG A O 1
ATOM 1683 N N . GLY A 1 211 ? 35.826 8.074 37.215 1.00 35.90 208 GLY A N 1
ATOM 1684 C CA . GLY A 1 211 ? 35.614 6.697 37.648 1.00 33.51 208 GLY A CA 1
ATOM 1685 C C . GLY A 1 211 ? 35.684 6.604 39.165 1.00 32.64 208 GLY A C 1
ATOM 1686 O O . GLY A 1 211 ? 35.724 7.619 39.864 1.00 31.46 208 GLY A O 1
ATOM 1687 N N . ILE A 1 212 ? 35.714 5.377 39.664 1.00 31.27 209 ILE A N 1
ATOM 1688 C CA . ILE A 1 212 ? 35.770 5.130 41.100 1.00 30.64 209 ILE A CA 1
ATOM 1689 C C . ILE A 1 212 ? 37.125 5.593 41.624 1.00 31.28 209 ILE A C 1
ATOM 1690 O O . ILE A 1 212 ? 38.158 5.289 41.016 1.00 30.52 209 ILE A O 1
ATOM 1695 N N . SER A 1 213 ? 37.139 6.333 42.735 1.00 31.43 210 SER A N 1
ATOM 1696 C CA . SER A 1 213 ? 38.403 6.840 43.263 1.00 31.73 210 SER A CA 1
ATOM 1697 C C . SER A 1 213 ? 39.268 5.682 43.753 1.00 32.04 210 SER A C 1
ATOM 1698 O O . SER A 1 213 ? 38.740 4.638 44.145 1.00 32.58 210 SER A O 1
ATOM 1701 N N . PRO A 1 214 ? 40.605 5.861 43.741 1.00 32.06 211 PRO A N 1
ATOM 1702 C CA . PRO A 1 214 ? 41.491 4.790 44.190 1.00 31.74 211 PRO A CA 1
ATOM 1703 C C . PRO A 1 214 ? 41.169 4.262 45.607 1.00 30.78 211 PRO A C 1
ATOM 1704 O O . PRO A 1 214 ? 41.203 3.034 45.816 1.00 30.74 211 PRO A O 1
ATOM 1708 N N . GLU A 1 215 ? 40.821 5.150 46.544 1.00 29.35 212 GLU A N 1
ATOM 1709 C CA A GLU A 1 215 ? 40.591 4.722 47.938 0.50 29.21 212 GLU A CA 1
ATOM 1710 C CA B GLU A 1 215 ? 40.583 4.749 47.929 0.50 29.65 212 GLU A CA 1
ATOM 1711 C C . GLU A 1 215 ? 39.326 3.886 48.051 1.00 29.13 212 GLU A C 1
ATOM 1712 O O . GLU A 1 215 ? 39.267 2.948 48.855 1.00 29.02 212 GLU A O 1
ATOM 1723 N N . VAL A 1 216 ? 38.315 4.229 47.265 1.00 29.29 213 VAL A N 1
ATOM 1724 C CA . VAL A 1 216 ? 37.089 3.441 47.196 1.00 29.23 213 VAL A CA 1
ATOM 1725 C C . VAL A 1 216 ? 37.319 2.117 46.447 1.00 30.78 213 VAL A C 1
ATOM 1726 O O . VAL A 1 216 ? 36.823 1.057 46.869 1.00 31.20 213 VAL A O 1
ATOM 1730 N N . ALA A 1 217 ? 38.071 2.177 45.347 1.00 31.22 214 ALA A N 1
ATOM 1731 C CA . ALA A 1 217 ? 38.383 0.985 44.564 1.00 31.92 214 ALA A CA 1
ATOM 1732 C C . ALA A 1 217 ? 39.095 -0.063 45.441 1.00 32.73 214 ALA A C 1
ATOM 1733 O O . ALA A 1 217 ? 38.874 -1.266 45.269 1.00 33.55 214 ALA A O 1
ATOM 1735 N N . ALA A 1 218 ? 39.914 0.388 46.390 1.00 31.72 215 ALA A N 1
ATOM 1736 C CA . ALA A 1 218 ? 40.585 -0.537 47.300 1.00 32.53 215 ALA A CA 1
ATOM 1737 C C . ALA A 1 218 ? 39.626 -1.367 48.167 1.00 32.42 215 ALA A C 1
ATOM 1738 O O . ALA A 1 218 ? 39.997 -2.429 48.647 1.00 32.85 215 ALA A O 1
ATOM 1740 N N . GLU A 1 219 ? 38.393 -0.910 48.345 1.00 32.05 216 GLU A N 1
ATOM 1741 C CA . GLU A 1 219 ? 37.418 -1.635 49.148 1.00 31.94 216 GLU A CA 1
ATOM 1742 C C . GLU A 1 219 ? 36.522 -2.574 48.336 1.00 32.36 216 GLU A C 1
ATOM 1743 O O . GLU A 1 219 ? 35.650 -3.242 48.907 1.00 33.45 216 GLU A O 1
ATOM 1749 N N . ILE A 1 220 ? 36.698 -2.577 47.019 1.00 31.20 217 ILE A N 1
ATOM 1750 C CA . ILE A 1 220 ? 35.858 -3.354 46.112 1.00 30.76 217 ILE A CA 1
ATOM 1751 C C . ILE A 1 220 ? 36.297 -4.807 46.109 1.00 30.45 217 ILE A C 1
ATOM 1752 O O . ILE A 1 220 ? 37.501 -5.089 45.992 1.00 29.80 217 ILE A O 1
ATOM 1757 N N . THR A 1 221 ? 35.347 -5.734 46.246 1.00 30.26 218 THR A N 1
ATOM 1758 C CA . THR A 1 221 ? 35.715 -7.163 46.255 1.00 30.92 218 THR A CA 1
ATOM 1759 C C . THR A 1 221 ? 35.668 -7.783 44.865 1.00 31.21 218 THR A C 1
ATOM 1760 O O . THR A 1 221 ? 36.398 -8.715 44.582 1.00 31.65 218 THR A O 1
ATOM 1764 N N . ASP A 1 222 ? 34.839 -7.229 43.998 1.00 30.78 219 ASP A N 1
ATOM 1765 C CA . ASP A 1 222 ? 34.535 -7.832 42.698 1.00 31.40 219 ASP A CA 1
ATOM 1766 C C . ASP A 1 222 ? 34.393 -6.728 41.646 1.00 30.66 219 ASP A C 1
ATOM 1767 O O . ASP A 1 222 ? 33.404 -5.981 41.638 1.00 29.96 219 ASP A O 1
ATOM 1772 N N . ARG A 1 223 ? 35.372 -6.634 40.749 1.00 30.55 220 ARG A N 1
ATOM 1773 C CA . ARG A 1 223 ? 35.300 -5.641 39.662 1.00 30.27 220 ARG A CA 1
ATOM 1774 C C . ARG A 1 223 ? 34.501 -6.175 38.481 1.00 30.42 220 ARG A C 1
ATOM 1775 O O . ARG A 1 223 ? 34.797 -7.263 37.992 1.00 31.09 220 ARG A O 1
ATOM 1783 N N . LEU A 1 224 ? 33.540 -5.383 38.019 1.00 29.97 221 LEU A N 1
ATOM 1784 C CA . LEU A 1 224 ? 32.705 -5.708 36.873 1.00 31.61 221 LEU A CA 1
ATOM 1785 C C . LEU A 1 224 ? 32.944 -4.727 35.727 1.00 32.22 221 LEU A C 1
ATOM 1786 O O . LEU A 1 224 ? 33.165 -3.522 35.938 1.00 33.78 221 LEU A O 1
ATOM 1791 N N . THR A 1 225 ? 32.825 -5.236 34.511 1.00 32.68 222 THR A N 1
ATOM 1792 C CA . THR A 1 225 ? 32.946 -4.396 33.334 1.00 32.79 222 THR A CA 1
ATOM 1793 C C . THR A 1 225 ? 31.797 -4.725 32.389 1.00 32.04 222 THR A C 1
ATOM 1794 O O . THR A 1 225 ? 31.353 -5.871 32.319 1.00 31.60 222 THR A O 1
ATOM 1798 N N . ILE A 1 226 ? 31.336 -3.722 31.653 1.00 31.40 223 ILE A N 1
ATOM 1799 C CA . ILE A 1 226 ? 30.420 -3.934 30.548 1.00 31.89 223 ILE A CA 1
ATOM 1800 C C . ILE A 1 226 ? 31.260 -3.918 29.282 1.00 31.86 223 ILE A C 1
A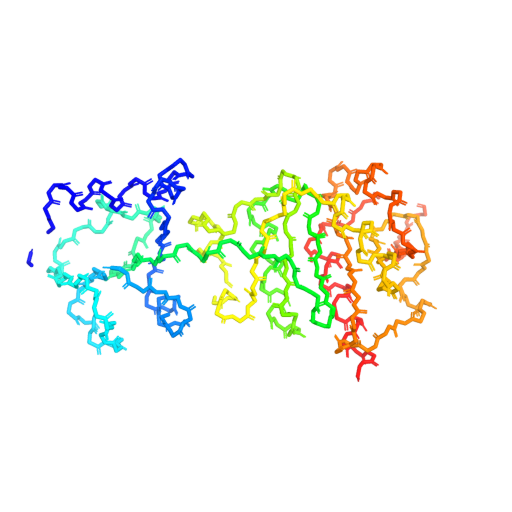TOM 1801 O O . ILE A 1 226 ? 31.786 -2.874 28.885 1.00 30.92 223 ILE A O 1
ATOM 1806 N N . PRO A 1 227 ? 31.376 -5.071 28.619 1.00 32.22 224 PRO A N 1
ATOM 1807 C CA . PRO A 1 227 ? 32.292 -5.189 27.488 1.00 32.39 224 PRO A CA 1
ATOM 1808 C C . PRO A 1 227 ? 31.865 -4.310 26.305 1.00 31.54 224 PRO A C 1
ATOM 1809 O O . PRO A 1 227 ? 30.664 -4.199 26.010 1.00 29.60 224 PRO A O 1
ATOM 1813 N N . ALA A 1 228 ? 32.843 -3.675 25.667 1.00 31.92 225 ALA A N 1
ATOM 1814 C CA . ALA A 1 228 ? 32.601 -2.978 24.402 1.00 33.17 225 ALA A CA 1
ATOM 1815 C C . ALA A 1 228 ? 32.809 -3.941 23.256 1.00 34.51 225 ALA A C 1
ATOM 1816 O O . ALA A 1 228 ? 33.626 -4.863 23.342 1.00 33.35 225 ALA A O 1
ATOM 1818 N N . SER A 1 229 ? 32.080 -3.726 22.171 1.00 35.96 226 SER A N 1
ATOM 1819 C CA . SER A 1 229 ? 32.196 -4.606 21.015 1.00 39.66 226 SER A CA 1
ATOM 1820 C C . SER A 1 229 ? 31.970 -3.865 19.727 1.00 40.64 226 SER A C 1
ATOM 1821 O O . SER A 1 229 ? 31.344 -4.393 18.813 1.00 41.30 226 SER A O 1
ATOM 1824 N N . GLY A 1 230 ? 32.503 -2.649 19.645 1.00 42.68 227 GLY A N 1
ATOM 1825 C CA . GLY A 1 230 ? 32.377 -1.824 18.445 1.00 44.47 227 GLY A CA 1
ATOM 1826 C C . GLY A 1 230 ? 33.348 -2.195 17.342 1.00 46.01 227 GLY A C 1
ATOM 1827 O O . GLY A 1 230 ? 34.109 -3.172 17.458 1.00 46.07 227 GLY A O 1
ATOM 1828 N N . LEU A 1 231 ? 33.331 -1.396 16.278 1.00 47.40 228 LEU A N 1
ATOM 1829 C CA . LEU A 1 231 ? 34.146 -1.644 15.082 1.00 49.18 228 LEU A CA 1
ATOM 1830 C C . LEU A 1 231 ? 35.622 -1.201 15.226 1.00 50.13 228 LEU A C 1
ATOM 1831 O O . LEU A 1 231 ? 36.423 -1.325 14.289 1.00 49.94 228 LEU A O 1
ATOM 1836 N N . SER A 1 232 ? 35.969 -0.682 16.404 1.00 51.24 229 SER A N 1
ATOM 1837 C CA . SER A 1 232 ? 37.360 -0.358 16.731 1.00 52.35 229 SER A CA 1
ATOM 1838 C C . SER A 1 232 ? 37.700 -0.974 18.085 1.00 52.73 229 SER A C 1
ATOM 1839 O O . SER A 1 232 ? 37.000 -0.740 19.071 1.00 52.77 229 SER A O 1
ATOM 1842 N N . VAL A 1 233 ? 38.759 -1.786 18.107 1.00 53.48 230 VAL A N 1
ATOM 1843 C CA . VAL A 1 233 ? 39.236 -2.426 19.336 1.00 53.86 230 VAL A CA 1
ATOM 1844 C C . VAL A 1 233 ? 40.120 -1.476 20.133 1.00 53.93 230 VAL A C 1
ATOM 1845 O O . VAL A 1 233 ? 39.609 -0.580 20.817 1.00 54.10 230 VAL A O 1
ATOM 1849 N N . GLU A 1 238 ? 36.473 4.341 25.544 1.00 43.65 235 GLU A N 1
ATOM 1850 C CA . GLU A 1 238 ? 36.578 5.064 26.813 1.00 43.17 235 GLU A CA 1
ATOM 1851 C C . GLU A 1 238 ? 35.586 4.530 27.840 1.00 42.11 235 GLU A C 1
ATOM 1852 O O . GLU A 1 238 ? 35.772 3.428 28.359 1.00 42.12 235 GLU A O 1
ATOM 1858 N N . SER A 1 239 ? 34.536 5.290 28.140 1.00 40.62 236 SER A N 1
ATOM 1859 C CA . SER A 1 239 ? 33.586 4.861 29.162 1.00 40.09 236 SER A CA 1
ATOM 1860 C C . SER A 1 239 ? 32.147 5.140 28.765 1.00 38.45 236 SER A C 1
ATOM 1861 O O . SER A 1 239 ? 31.891 6.040 27.973 1.00 38.62 236 SER A O 1
ATOM 1864 N N . LEU A 1 240 ? 31.216 4.357 29.314 1.00 36.83 237 LEU A N 1
ATOM 1865 C CA . LEU A 1 240 ? 29.798 4.632 29.137 1.00 34.98 237 LEU A CA 1
ATOM 1866 C C . LEU A 1 240 ? 29.371 5.653 30.180 1.00 34.27 237 LEU A C 1
ATOM 1867 O O . LEU A 1 240 ? 29.942 5.705 31.261 1.00 32.99 237 LEU A O 1
ATOM 1872 N N . ASN A 1 241 ? 28.360 6.458 29.847 1.00 32.61 238 ASN A N 1
ATOM 1873 C CA . ASN A 1 241 ? 27.758 7.367 30.815 1.00 32.38 238 ASN A CA 1
ATOM 1874 C C . ASN A 1 241 ? 27.376 6.559 32.082 1.00 31.45 238 ASN A C 1
ATOM 1875 O O . ASN A 1 241 ? 26.962 5.408 31.978 1.00 31.97 238 ASN A O 1
ATOM 1880 N N . VAL A 1 242 ? 27.544 7.143 33.272 1.00 29.65 239 VAL A N 1
ATOM 1881 C CA . VAL A 1 242 ? 27.303 6.383 34.508 1.00 29.92 239 VAL A CA 1
ATOM 1882 C C . VAL A 1 242 ? 25.848 5.898 34.655 1.00 29.35 239 VAL A C 1
ATOM 1883 O O . VAL A 1 242 ? 25.611 4.825 35.181 1.00 28.51 239 VAL A O 1
ATOM 1887 N N . ALA A 1 243 ? 24.878 6.694 34.213 1.00 29.31 240 ALA A N 1
ATOM 1888 C CA . ALA A 1 243 ? 23.480 6.275 34.344 1.00 28.64 240 ALA A CA 1
ATOM 1889 C C . ALA A 1 243 ? 23.198 5.117 33.367 1.00 29.20 240 ALA A C 1
ATOM 1890 O O . ALA A 1 243 ? 22.405 4.219 33.652 1.00 29.03 240 ALA A O 1
ATOM 1892 N N . ILE A 1 244 ? 23.796 5.184 32.178 1.00 29.09 241 ILE A N 1
ATOM 1893 C CA . ILE A 1 244 ? 23.676 4.098 31.199 1.00 29.25 241 ILE A CA 1
ATOM 1894 C C . ILE A 1 244 ? 24.251 2.806 31.784 1.00 29.49 241 ILE A C 1
ATOM 1895 O O . ILE A 1 244 ? 23.606 1.740 31.733 1.00 29.36 241 ILE A O 1
ATOM 1900 N N . ALA A 1 245 ? 25.456 2.891 32.354 1.00 29.86 242 ALA A N 1
ATOM 1901 C CA . ALA A 1 245 ? 26.093 1.736 32.947 1.00 29.44 242 ALA A CA 1
ATOM 1902 C C . ALA A 1 245 ? 25.227 1.199 34.090 1.00 30.65 242 ALA A C 1
ATOM 1903 O O . ALA A 1 245 ? 25.042 -0.012 34.220 1.00 30.28 242 ALA A O 1
ATOM 1905 N N . THR A 1 246 ? 24.665 2.103 34.889 1.00 30.47 243 THR A N 1
ATOM 1906 C CA . THR A 1 246 ? 23.805 1.680 36.002 1.00 31.01 243 THR A CA 1
ATOM 1907 C C . THR A 1 246 ? 22.589 0.872 35.516 1.00 30.45 243 THR A C 1
ATOM 1908 O O . THR A 1 246 ? 22.225 -0.139 36.113 1.00 29.75 243 THR A O 1
ATOM 1912 N N . ALA A 1 247 ? 21.963 1.347 34.446 1.00 30.52 244 ALA A N 1
ATOM 1913 C CA . ALA A 1 247 ? 20.785 0.696 33.865 1.00 29.81 244 ALA A CA 1
ATOM 1914 C C . ALA A 1 247 ? 21.147 -0.705 33.353 1.00 30.56 244 ALA A C 1
ATOM 1915 O O . ALA A 1 247 ? 20.411 -1.665 33.573 1.00 30.59 244 ALA A O 1
ATOM 1917 N N . ILE A 1 248 ? 22.280 -0.808 32.668 1.00 30.04 245 ILE A N 1
ATOM 1918 C CA . ILE A 1 248 ? 22.738 -2.089 32.153 1.00 30.75 245 ILE A CA 1
ATOM 1919 C C . ILE A 1 248 ? 22.961 -3.061 33.317 1.00 30.42 245 ILE A C 1
ATOM 1920 O O . ILE A 1 248 ? 22.456 -4.218 33.288 1.00 29.98 245 ILE A O 1
ATOM 1925 N N . LEU A 1 249 ? 23.667 -2.592 34.341 1.00 30.45 246 LEU A N 1
ATOM 1926 C CA . LEU A 1 249 ? 23.991 -3.444 35.511 1.00 30.38 246 LEU A CA 1
ATOM 1927 C C . LEU A 1 249 ? 22.726 -3.888 36.258 1.00 29.72 246 LEU A C 1
ATOM 1928 O O . LEU A 1 249 ? 22.557 -5.091 36.517 1.00 29.64 246 LEU A O 1
ATOM 1933 N N . CYS A 1 250 ? 21.858 -2.935 36.615 1.00 30.00 247 CYS A N 1
ATOM 1934 C CA . CYS A 1 250 ? 20.574 -3.277 37.255 1.00 31.09 247 CYS A CA 1
ATOM 1935 C C . CYS A 1 250 ? 19.710 -4.227 36.460 1.00 31.03 247 CYS A C 1
ATOM 1936 O O . CYS A 1 250 ? 19.120 -5.174 37.048 1.00 31.43 247 CYS A O 1
ATOM 1939 N N A SER A 1 251 ? 19.595 -3.992 35.146 0.50 30.50 248 SER A N 1
ATOM 1940 N N B SER A 1 251 ? 19.615 -3.998 35.150 0.50 30.36 248 SER A N 1
ATOM 1941 C CA A SER A 1 251 ? 18.806 -4.876 34.270 0.50 30.79 248 SER A CA 1
ATOM 1942 C CA B SER A 1 251 ? 18.784 -4.844 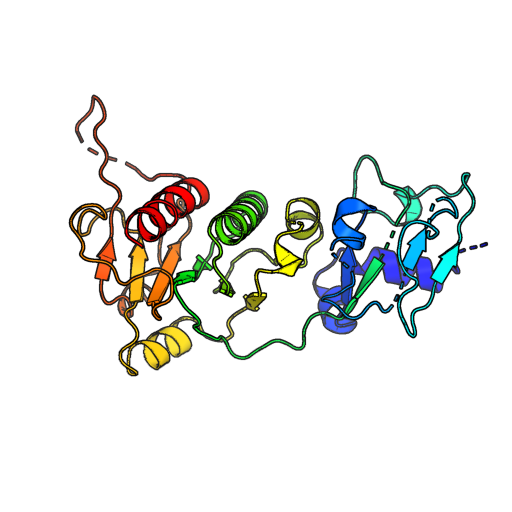34.300 0.50 30.57 248 SER A CA 1
ATOM 1943 C C A SER A 1 251 ? 19.311 -6.299 34.386 0.50 30.74 248 SER A C 1
ATOM 1944 C C B SER A 1 251 ? 19.296 -6.286 34.263 0.50 30.60 248 SER A C 1
ATOM 1945 O O A SER A 1 251 ? 18.544 -7.223 34.639 0.50 29.66 248 SER A O 1
ATOM 1946 O O B SER A 1 251 ? 18.502 -7.217 34.299 0.50 29.64 248 SER A O 1
ATOM 1951 N N . GLU A 1 252 ? 20.618 -6.466 34.228 1.00 30.31 249 GLU A N 1
ATOM 1952 C CA . GLU A 1 252 ? 21.220 -7.786 34.253 1.00 31.38 249 GLU A CA 1
ATOM 1953 C C . GLU A 1 252 ? 21.046 -8.469 35.626 1.00 30.88 249 GLU A C 1
ATOM 1954 O O . GLU A 1 252 ? 20.764 -9.671 35.704 1.00 30.88 249 GLU A O 1
ATOM 1960 N N . TRP A 1 253 ? 21.198 -7.693 36.704 1.00 29.84 250 TRP A N 1
ATOM 1961 C CA . TRP A 1 253 ? 20.992 -8.209 38.063 1.00 29.89 250 TRP A CA 1
ATOM 1962 C C . TRP A 1 253 ? 19.566 -8.754 38.180 1.00 29.61 250 TRP A C 1
ATOM 1963 O O . TRP A 1 253 ? 19.359 -9.836 38.707 1.00 29.74 250 TRP A O 1
ATOM 1974 N N . ARG A 1 254 ? 18.599 -7.986 37.678 1.00 29.12 251 ARG A N 1
ATOM 1975 C CA . ARG A 1 254 ? 17.164 -8.365 37.714 1.00 29.25 251 ARG A CA 1
ATOM 1976 C C . ARG A 1 254 ? 16.786 -9.509 36.758 1.00 28.76 251 ARG A C 1
ATOM 1977 O O . ARG A 1 254 ? 15.991 -10.409 37.102 1.00 28.22 251 ARG A O 1
ATOM 1985 N N . ARG A 1 255 ? 17.366 -9.513 35.561 1.00 28.80 252 ARG A N 1
ATOM 1986 C CA . ARG A 1 255 ? 17.140 -10.610 34.612 1.00 29.12 252 ARG A CA 1
ATOM 1987 C C . ARG A 1 255 ? 17.437 -11.954 35.256 1.00 29.52 252 ARG A C 1
ATOM 1988 O O . ARG A 1 255 ? 16.739 -12.926 35.021 1.00 28.04 252 ARG A O 1
ATOM 1996 N N . ARG A 1 256 ? 18.507 -12.013 36.050 1.00 29.79 253 ARG A N 1
ATOM 1997 C CA . ARG A 1 256 ? 18.921 -13.284 36.667 1.00 33.04 253 ARG A CA 1
ATOM 1998 C C . ARG A 1 256 ? 18.172 -13.654 37.952 1.00 34.06 253 ARG A C 1
ATOM 1999 O O . ARG A 1 256 ? 18.428 -14.713 38.556 1.00 34.79 253 ARG A O 1
ATOM 2007 N N . SER A 1 257 ? 17.250 -12.799 38.367 1.00 34.69 254 SER A N 1
ATOM 2008 C CA . SER A 1 257 ? 16.603 -12.959 39.663 1.00 36.28 254 SER A CA 1
ATOM 2009 C C . SER A 1 257 ? 15.316 -13.772 39.650 1.00 37.11 254 SER A C 1
ATOM 2010 O O . SER A 1 257 ? 14.833 -14.197 38.585 1.00 37.34 254 SER A O 1
#

Foldseek 3Di:
DDDPVRLVLLQCQLDPVSCVVVQKFDAFDDVLVQLLPAFQFLKEFAPVVVPHDDGDNHDYHHDHPPDDCVSRDPDPDGDGMTMTGNPPADDFDFFFEEEEEAQQQDLVLVQLLLQLCQVLQPQEYEYEDNHHDCRNHSSSHSHSSVSRHPYHYDPHLLVSLQVVVVVVAAEEEEDQDFAELVPDDDDARRDTHYYYFYALVPTHDPSNVVSHDGYYYHDDDDPDPGDDGRSVVSNVNSVSNSVVD

CATH classification: 3.30.1330.30 (+1 more: 3.40.1280.10)

Nearest PDB structures (foldseek):
  2i6d-assembly1_A  TM=1.003E+00  e=1.748E-52  Porphyromonas gingivalis W83
  7qiu-assembly1_B  TM=8.891E-01  e=1.624E-22  Bacillus subtilis
  3nk7-assembly1_B  TM=7.750E-01  e=4.153E-15  Streptomyces actuosus
  3nk7-assembly1_A  TM=7.386E-01  e=6.964E-15  Streptomyces actuosus
  3nk6-assembly1_A  TM=7.531E-01  e=6.683E-14  Streptomyces actuosus

Organism: Porphyromonas gingivalis (strain ATCC BAA-308 / W83) (NCBI:txid242619)

B-factor: mean 34.8, std 8.31, range [20.66, 75.72]

Solvent-accessible surface area: 12924 Å² total

Sequence (245 aa):
ALSANQIKFLRSLRERKYRLREQAFAVEGPKLVGELPFYRCRRLVGTAALRAVSTPHHDAEVVELPESFDFKRISTQTTPQPLAVFDLPAEPEPVVEGLTLLLLDGVQDPGNVGTILRTADWFGIRHVWLGTGSADVFSPKVVQASGALARVQPTPLKNTVDTLAYFRRRQGIPVYGAFLDDGQSLLYEAPLPNFTEPAILVLGSEGRRGISPEEVAAEITDRLTIPASGLSVESLNVAIATAILCSSEWRRRS